Protein AF-A0A954F205-F1 (afdb_monomer)

Structure (mmCIF, N/CA/C/O backbone):
data_AF-A0A954F205-F1
#
_entry.id   AF-A0A954F205-F1
#
loop_
_atom_site.group_PDB
_atom_site.id
_atom_site.type_symbol
_atom_site.label_atom_id
_atom_site.label_alt_id
_atom_site.label_comp_id
_atom_site.label_asym_id
_atom_site.label_entity_id
_atom_site.label_seq_id
_atom_site.pdbx_PDB_ins_code
_atom_site.Cartn_x
_atom_site.Cartn_y
_atom_site.Cartn_z
_atom_site.occupancy
_atom_site.B_iso_or_equiv
_atom_site.auth_seq_id
_atom_site.auth_comp_id
_atom_site.auth_asym_id
_atom_site.auth_atom_id
_atom_site.pdbx_PDB_model_num
ATOM 1 N N . ARG A 1 1 ? 6.263 6.731 -23.473 1.00 90.75 1 ARG A N 1
ATOM 2 C CA . ARG A 1 1 ? 4.781 6.619 -23.380 1.00 90.75 1 ARG A CA 1
ATOM 3 C C . ARG A 1 1 ? 4.371 5.151 -23.437 1.00 90.75 1 ARG A C 1
ATOM 5 O O . ARG A 1 1 ? 5.089 4.382 -24.061 1.00 90.75 1 ARG A O 1
ATOM 12 N N . VAL A 1 2 ? 3.206 4.799 -22.894 1.00 94.50 2 VAL A N 1
ATOM 13 C CA . VAL A 1 2 ? 2.563 3.475 -23.001 1.00 94.50 2 VAL A CA 1
ATOM 14 C C . VAL A 1 2 ? 1.185 3.643 -23.647 1.00 94.50 2 VAL A C 1
ATOM 16 O O . VAL A 1 2 ? 0.539 4.675 -23.465 1.00 94.50 2 VAL A O 1
ATOM 19 N N . ILE A 1 3 ? 0.746 2.676 -24.453 1.00 95.12 3 ILE A N 1
ATOM 20 C CA . ILE A 1 3 ? -0.565 2.706 -25.116 1.00 95.12 3 ILE A CA 1
ATOM 21 C C . ILE A 1 3 ? -1.354 1.479 -24.670 1.00 95.12 3 ILE A C 1
ATOM 23 O O . ILE A 1 3 ? -0.913 0.351 -24.874 1.00 95.12 3 ILE A O 1
ATOM 27 N N . MET A 1 4 ? -2.524 1.717 -24.088 1.00 93.69 4 MET A N 1
ATOM 28 C CA . MET A 1 4 ? -3.456 0.683 -23.663 1.00 93.69 4 MET A CA 1
ATOM 29 C C . MET A 1 4 ? -4.417 0.360 -24.801 1.00 93.69 4 MET A C 1
ATOM 31 O O . MET A 1 4 ? -4.971 1.264 -25.432 1.00 93.69 4 MET A O 1
ATOM 35 N N . TYR A 1 5 ? -4.636 -0.930 -25.038 1.00 92.81 5 TYR A N 1
ATOM 36 C CA . TYR A 1 5 ? -5.632 -1.434 -25.976 1.00 92.81 5 TYR A CA 1
ATOM 37 C C . TYR A 1 5 ? -6.638 -2.313 -25.235 1.00 92.81 5 TYR A C 1
ATOM 39 O O . TYR A 1 5 ? -6.269 -3.088 -24.354 1.00 92.81 5 TYR A O 1
ATOM 47 N N . ARG A 1 6 ? -7.910 -2.210 -25.621 1.00 90.44 6 ARG A N 1
ATOM 48 C CA . ARG A 1 6 ? -9.012 -3.034 -25.124 1.00 90.44 6 ARG A CA 1
ATOM 49 C C . ARG A 1 6 ? -9.623 -3.806 -26.284 1.00 90.44 6 ARG A C 1
ATOM 51 O O . ARG A 1 6 ? -9.855 -3.243 -27.354 1.00 90.44 6 ARG A O 1
ATOM 58 N N . ARG A 1 7 ? -9.883 -5.096 -26.076 1.00 93.56 7 ARG A N 1
ATOM 59 C CA . ARG A 1 7 ? -10.529 -5.941 -27.080 1.00 93.56 7 ARG A CA 1
ATOM 60 C C . ARG A 1 7 ? -12.047 -5.763 -27.008 1.00 93.56 7 ARG A C 1
ATOM 62 O O . ARG A 1 7 ? -12.640 -6.035 -25.971 1.00 93.56 7 ARG A O 1
ATOM 69 N N . VAL A 1 8 ? -12.669 -5.320 -28.097 1.00 94.50 8 VAL A N 1
ATOM 70 C CA . VAL A 1 8 ? -14.118 -5.092 -28.213 1.00 94.50 8 VAL A CA 1
ATOM 71 C C . VAL A 1 8 ? -14.609 -5.724 -29.509 1.00 94.50 8 VAL A C 1
ATOM 73 O O . VAL A 1 8 ? -14.055 -5.452 -30.572 1.00 94.50 8 VAL A O 1
ATOM 76 N N . ALA A 1 9 ? -15.620 -6.596 -29.416 1.00 93.19 9 ALA A N 1
ATOM 77 C CA . ALA A 1 9 ? -16.185 -7.322 -30.561 1.00 93.19 9 ALA A CA 1
ATOM 78 C C . ALA A 1 9 ? -15.117 -7.999 -31.453 1.00 93.19 9 ALA A C 1
ATOM 80 O O . ALA A 1 9 ? -15.215 -8.009 -32.673 1.00 93.19 9 ALA A O 1
ATOM 81 N N . GLY A 1 10 ? -14.056 -8.531 -30.836 1.00 94.12 10 GLY A N 1
ATOM 82 C CA . GLY A 1 10 ? -12.947 -9.183 -31.538 1.00 94.12 10 GLY A CA 1
ATOM 83 C C . GLY A 1 10 ? -11.806 -8.259 -31.984 1.00 94.12 10 GLY A C 1
ATOM 84 O O . GLY A 1 10 ? -10.716 -8.773 -32.234 1.00 94.12 10 GLY A O 1
ATOM 85 N N . TYR A 1 11 ? -11.990 -6.935 -31.985 1.00 94.62 11 TYR A N 1
ATOM 86 C CA . TYR A 1 11 ? -10.997 -5.950 -32.432 1.00 94.62 11 TYR A CA 1
ATOM 87 C C . TYR A 1 11 ? -10.250 -5.296 -31.270 1.00 94.62 11 TYR A C 1
ATOM 89 O O . TYR A 1 11 ? -10.823 -5.038 -30.215 1.00 94.62 11 TYR A O 1
ATOM 97 N N . TRP A 1 12 ? -8.971 -4.975 -31.474 1.00 95.62 12 TRP A N 1
ATOM 98 C CA . TRP A 1 12 ? -8.195 -4.168 -30.532 1.00 95.62 12 TRP A CA 1
ATOM 99 C C . TRP A 1 12 ? -8.441 -2.685 -30.785 1.00 95.62 12 TRP A C 1
ATOM 101 O O . TRP A 1 12 ? -8.008 -2.136 -31.796 1.00 95.62 12 TRP A O 1
ATOM 111 N N . MET A 1 13 ? -9.112 -2.029 -29.846 1.00 94.56 13 MET A N 1
ATOM 112 C CA . MET A 1 13 ? -9.331 -0.588 -29.872 1.00 94.56 13 MET A CA 1
ATOM 113 C C . MET A 1 13 ? -8.403 0.095 -28.875 1.00 94.56 13 MET A C 1
ATOM 115 O O . MET A 1 13 ? -8.184 -0.411 -27.775 1.00 94.56 13 MET A O 1
ATOM 119 N N . ARG A 1 14 ? -7.841 1.248 -29.249 1.00 93.88 14 ARG A N 1
ATOM 120 C CA . ARG A 1 14 ? -7.017 2.049 -28.336 1.00 93.88 14 ARG A CA 1
ATOM 121 C C . ARG A 1 14 ? -7.895 2.576 -27.199 1.00 93.88 14 ARG A C 1
ATOM 123 O O . ARG A 1 14 ? -8.847 3.301 -27.462 1.00 93.88 14 ARG A O 1
ATOM 130 N N . ASP A 1 15 ? -7.537 2.225 -25.972 1.00 90.50 15 ASP A N 1
ATOM 131 C CA . ASP A 1 15 ? -8.255 2.574 -24.742 1.00 90.50 15 ASP A CA 1
ATOM 132 C C . ASP A 1 15 ? -7.710 3.892 -24.167 1.00 90.50 15 ASP A C 1
ATOM 134 O O . ASP A 1 15 ? -8.425 4.882 -24.068 1.00 90.50 15 ASP A O 1
ATOM 138 N N . GLN A 1 16 ? -6.401 3.951 -23.892 1.00 93.44 16 GLN A N 1
ATOM 139 C CA . GLN A 1 16 ? -5.744 5.113 -23.279 1.00 93.44 16 GLN A CA 1
ATOM 140 C C . GLN A 1 16 ? -4.295 5.256 -23.763 1.00 93.44 16 GLN A C 1
ATOM 142 O O . GLN A 1 16 ? -3.643 4.279 -24.128 1.00 93.44 16 GLN A O 1
ATOM 147 N N . ILE A 1 17 ? -3.765 6.482 -23.755 1.00 95.00 17 ILE A N 1
ATOM 148 C CA . ILE A 1 17 ? -2.326 6.745 -23.895 1.00 95.00 17 ILE A CA 1
ATOM 149 C C . ILE A 1 17 ? -1.819 7.272 -22.556 1.00 95.00 17 ILE A C 1
ATOM 151 O O . ILE A 1 17 ? -2.220 8.354 -22.134 1.00 95.00 17 ILE A O 1
ATOM 155 N N . ILE A 1 18 ? -0.904 6.537 -21.934 1.00 94.94 18 ILE A N 1
ATOM 156 C CA . ILE A 1 18 ? -0.241 6.920 -20.688 1.00 94.94 18 ILE A CA 1
ATOM 157 C C . ILE A 1 18 ? 1.081 7.607 -21.046 1.00 94.94 18 ILE A C 1
ATOM 159 O O . ILE A 1 18 ? 1.947 7.047 -21.734 1.00 94.94 18 ILE A O 1
ATOM 163 N N . ARG A 1 19 ? 1.222 8.865 -20.631 1.00 93.75 19 ARG A N 1
ATOM 164 C CA . ARG A 1 19 ? 2.440 9.669 -20.816 1.00 93.75 19 ARG A CA 1
ATOM 165 C C . ARG A 1 19 ? 3.253 9.681 -19.526 1.00 93.75 19 ARG A C 1
ATOM 167 O O . ARG A 1 19 ? 2.707 9.346 -18.486 1.00 93.75 19 ARG A O 1
ATOM 174 N N . ASN A 1 20 ? 4.535 10.039 -19.628 1.00 92.00 20 ASN A N 1
ATOM 175 C CA . ASN A 1 20 ? 5.361 10.222 -18.441 1.00 92.00 20 ASN A CA 1
ATOM 176 C C . ASN A 1 20 ? 4.730 11.325 -17.568 1.00 92.00 20 ASN A C 1
ATOM 178 O O . ASN A 1 20 ? 4.574 12.434 -18.087 1.00 92.00 20 ASN A O 1
ATOM 182 N N . PRO A 1 21 ? 4.355 11.035 -16.310 1.00 90.38 21 PRO A N 1
ATOM 183 C CA . PRO A 1 21 ? 3.822 12.035 -15.385 1.00 90.38 21 PRO A CA 1
ATOM 184 C C . PRO A 1 21 ? 4.852 13.101 -14.982 1.00 90.38 21 PRO A C 1
ATOM 186 O O . PRO A 1 21 ? 4.473 14.225 -14.672 1.00 90.38 21 PRO A O 1
ATOM 189 N N . ASP A 1 22 ? 6.148 12.777 -15.051 1.00 86.81 22 ASP A N 1
ATOM 190 C CA . ASP A 1 22 ? 7.265 13.668 -14.710 1.00 86.81 22 ASP A CA 1
ATOM 191 C C . ASP A 1 22 ? 8.302 13.715 -15.853 1.00 86.81 22 ASP A C 1
ATOM 193 O O . ASP A 1 22 ? 9.347 13.050 -15.795 1.00 86.81 22 ASP A O 1
ATOM 197 N N . PRO A 1 23 ? 7.998 14.419 -16.960 1.00 83.25 23 PRO A N 1
ATOM 198 C CA . PRO A 1 23 ? 8.899 14.522 -18.100 1.00 83.25 23 PRO A CA 1
ATOM 199 C C . PRO A 1 23 ? 10.098 15.417 -17.764 1.00 83.25 23 PRO A C 1
ATOM 201 O O . PRO A 1 23 ? 9.950 16.615 -17.535 1.00 83.25 23 PRO A O 1
ATOM 204 N N . ASN A 1 24 ? 11.306 14.850 -17.790 1.00 74.19 24 ASN A N 1
ATOM 205 C CA . ASN A 1 24 ? 12.543 15.563 -17.435 1.00 74.19 24 ASN A CA 1
ATOM 206 C C . ASN A 1 24 ? 13.470 15.845 -18.636 1.00 74.19 24 ASN A C 1
ATOM 208 O O . ASN A 1 24 ? 14.440 16.589 -18.516 1.00 74.19 24 ASN A O 1
ATOM 212 N N . SER A 1 25 ? 13.195 15.235 -19.795 1.00 68.75 25 SER A N 1
ATOM 213 C CA . SER A 1 25 ? 13.902 15.428 -21.065 1.00 68.75 25 SER A CA 1
ATOM 214 C C . SER A 1 25 ? 13.129 14.752 -22.204 1.00 68.75 25 SER A C 1
ATOM 216 O O . SER A 1 25 ? 12.227 13.951 -21.969 1.00 68.75 25 SER A O 1
ATOM 218 N N . SER A 1 26 ? 13.503 15.010 -23.458 1.00 65.88 26 SER A N 1
ATOM 219 C CA . SER A 1 26 ? 12.928 14.317 -24.622 1.00 65.88 26 SER A CA 1
ATOM 220 C C . SER A 1 26 ? 13.293 12.822 -24.716 1.00 65.88 26 SER A C 1
ATOM 222 O O . SER A 1 26 ? 12.817 12.145 -25.628 1.00 65.88 26 SER A O 1
ATOM 224 N N . SER A 1 27 ? 14.119 12.295 -23.800 1.00 70.88 27 SER A N 1
ATOM 225 C CA . SER A 1 27 ? 14.679 10.937 -23.838 1.00 70.88 27 SER A CA 1
ATOM 226 C C . SER A 1 27 ? 14.597 10.180 -22.505 1.00 70.88 27 SER A C 1
ATOM 228 O O . SER A 1 27 ? 15.421 9.310 -22.247 1.00 70.88 27 SER A O 1
ATOM 230 N N . ASP 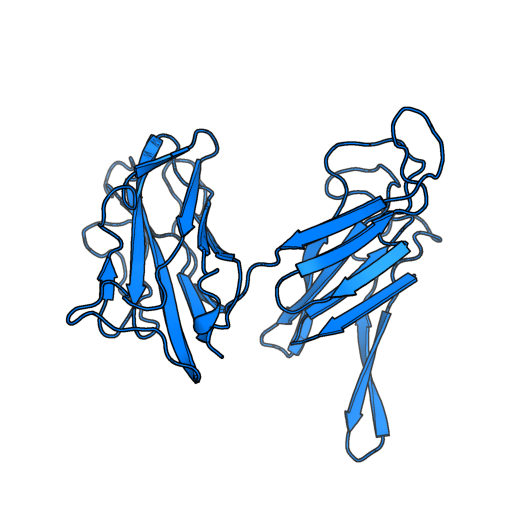A 1 28 ? 13.611 10.472 -21.653 1.00 73.81 28 ASP A N 1
ATOM 231 C CA . ASP A 1 28 ? 13.425 9.779 -20.363 1.00 73.81 28 ASP A CA 1
ATOM 232 C C . ASP A 1 28 ? 13.127 8.263 -20.488 1.00 73.81 28 ASP A C 1
ATOM 234 O O . ASP A 1 28 ? 13.324 7.500 -19.548 1.00 73.81 28 ASP A O 1
ATOM 238 N N . HIS A 1 29 ? 12.766 7.783 -21.683 1.00 91.56 29 HIS A N 1
ATOM 239 C CA . HIS A 1 29 ? 12.450 6.377 -21.970 1.00 91.56 29 HIS A CA 1
ATOM 240 C C . HIS A 1 29 ? 11.314 5.810 -21.103 1.00 91.56 29 HIS A C 1
ATOM 242 O O . HIS A 1 29 ? 11.222 4.595 -20.912 1.00 91.56 29 HIS A O 1
ATOM 248 N N . PHE A 1 30 ? 10.382 6.653 -20.648 1.00 94.56 30 PHE A N 1
ATOM 249 C CA . PHE A 1 30 ? 9.165 6.179 -19.993 1.00 94.56 30 PHE A CA 1
ATOM 250 C C . PHE A 1 30 ? 8.435 5.152 -20.874 1.00 94.56 30 PHE A C 1
ATOM 252 O O . PHE A 1 30 ? 8.140 5.420 -22.047 1.00 94.56 30 PHE A O 1
ATOM 259 N N . GLY A 1 31 ? 8.085 3.995 -20.314 1.00 95.88 31 GLY A N 1
ATOM 260 C CA . GLY A 1 31 ? 7.519 2.877 -21.075 1.00 95.88 31 GLY A CA 1
ATOM 261 C C . GLY A 1 31 ? 8.558 1.886 -21.590 1.00 95.88 31 GLY A C 1
ATOM 262 O O . GLY A 1 31 ? 8.221 1.053 -22.428 1.00 95.88 31 GLY A O 1
ATOM 263 N N . LYS A 1 32 ? 9.810 1.963 -21.117 1.00 96.25 32 LYS A N 1
ATOM 264 C CA . LYS A 1 32 ? 10.876 1.026 -21.499 1.00 96.25 32 LYS A CA 1
ATOM 265 C C . LYS A 1 32 ? 10.550 -0.417 -21.118 1.00 96.25 32 LYS A C 1
ATOM 267 O O . LYS A 1 32 ? 10.904 -1.335 -21.854 1.00 96.25 32 LYS A O 1
ATOM 272 N N . SER A 1 33 ? 9.901 -0.600 -19.976 1.00 97.88 33 SER A N 1
ATOM 273 C CA . SER A 1 33 ? 9.416 -1.882 -19.481 1.00 97.88 33 SER A CA 1
ATOM 274 C C . SER A 1 33 ? 8.001 -1.700 -18.929 1.00 97.88 33 SER A C 1
ATOM 276 O O . SER A 1 33 ? 7.654 -0.618 -18.450 1.00 97.88 33 SER A O 1
ATOM 278 N N . VAL A 1 34 ? 7.164 -2.729 -19.059 1.00 97.62 34 VAL A N 1
ATOM 279 C CA . VAL A 1 34 ? 5.774 -2.717 -18.588 1.00 97.62 34 VAL A CA 1
ATOM 280 C C . VAL A 1 34 ? 5.420 -4.067 -17.972 1.00 97.62 34 VAL A C 1
ATOM 282 O O . VAL A 1 34 ? 5.802 -5.105 -18.509 1.00 97.62 34 VAL A O 1
ATOM 285 N N . ALA A 1 35 ? 4.669 -4.055 -16.874 1.00 97.06 35 ALA A N 1
ATOM 286 C CA . ALA A 1 35 ? 4.060 -5.242 -16.279 1.00 97.06 35 ALA A CA 1
ATOM 287 C C . ALA A 1 35 ? 2.620 -4.916 -15.874 1.00 97.06 35 ALA A C 1
ATOM 289 O O . ALA A 1 35 ? 2.374 -3.868 -15.289 1.00 97.06 35 ALA A O 1
ATOM 290 N N . LEU A 1 36 ? 1.673 -5.795 -16.203 1.00 93.94 36 LEU A N 1
ATOM 291 C CA . LEU A 1 36 ? 0.247 -5.606 -15.939 1.00 93.94 36 LEU A CA 1
ATOM 292 C C . LEU A 1 36 ? -0.319 -6.876 -15.305 1.00 93.94 36 LEU A C 1
ATOM 294 O O . LEU A 1 36 ? -0.231 -7.947 -15.905 1.00 93.94 36 LEU A O 1
ATOM 298 N N . ARG A 1 37 ? -0.915 -6.752 -14.119 1.00 90.00 37 ARG A N 1
ATOM 299 C CA . ARG A 1 37 ? -1.580 -7.850 -13.406 1.00 90.00 37 ARG A CA 1
ATOM 300 C C . ARG A 1 37 ? -2.633 -7.282 -12.461 1.00 90.00 37 ARG A C 1
ATOM 302 O O . ARG A 1 37 ? -2.389 -6.250 -11.853 1.00 90.00 37 ARG A O 1
ATOM 309 N N . ASN A 1 38 ? -3.786 -7.946 -12.353 1.00 81.81 38 ASN A N 1
ATOM 310 C CA . ASN A 1 38 ? -4.838 -7.649 -11.367 1.00 81.81 38 ASN A CA 1
ATOM 311 C C . ASN A 1 38 ? -5.166 -6.147 -11.228 1.00 81.81 38 ASN A C 1
ATOM 313 O O . ASN A 1 38 ? -5.173 -5.606 -10.133 1.00 81.81 38 ASN A O 1
ATOM 317 N N . GLY A 1 39 ? -5.372 -5.446 -12.348 1.00 84.75 39 GLY A N 1
ATOM 318 C CA . GLY A 1 39 ? -5.734 -4.021 -12.320 1.00 84.75 39 GLY A CA 1
ATOM 319 C C . GLY A 1 39 ? -4.587 -3.044 -12.026 1.00 84.75 39 GLY A C 1
ATOM 320 O O . GLY A 1 39 ? -4.821 -1.841 -12.066 1.00 84.75 39 GLY A O 1
ATOM 321 N N . ARG A 1 40 ? -3.354 -3.531 -11.833 1.00 90.69 40 ARG A N 1
ATOM 322 C CA . ARG A 1 40 ? -2.138 -2.727 -11.647 1.00 90.69 40 ARG A CA 1
ATOM 323 C C . ARG A 1 40 ? -1.221 -2.781 -12.848 1.00 90.69 40 ARG A C 1
ATOM 325 O O . ARG A 1 40 ? -0.898 -3.858 -13.351 1.00 90.69 40 ARG A O 1
ATOM 332 N N . LEU A 1 41 ? -0.751 -1.615 -13.267 1.00 95.12 41 LEU A N 1
ATOM 333 C CA . LEU A 1 41 ? 0.233 -1.439 -14.323 1.00 95.12 41 LEU A CA 1
ATOM 334 C C . LEU A 1 41 ? 1.487 -0.799 -13.729 1.00 95.12 41 LEU A C 1
ATOM 336 O O . LEU A 1 41 ? 1.432 0.305 -13.206 1.00 95.12 41 LEU A O 1
ATOM 340 N N . VAL A 1 42 ? 2.635 -1.449 -13.882 1.00 97.00 42 VAL A N 1
ATOM 341 C CA . VAL A 1 42 ? 3.940 -0.872 -13.553 1.00 97.00 42 VAL A CA 1
ATOM 342 C C . VAL A 1 42 ? 4.652 -0.503 -14.844 1.00 97.00 42 VAL A C 1
ATOM 344 O O . VAL A 1 42 ? 4.764 -1.328 -15.753 1.00 97.00 42 VAL A O 1
ATOM 347 N N . VAL A 1 43 ? 5.148 0.730 -14.928 1.00 97.81 43 VAL A N 1
ATOM 348 C CA . VAL A 1 43 ? 5.854 1.270 -16.091 1.00 97.81 43 VAL A CA 1
ATOM 349 C C . VAL A 1 43 ? 7.246 1.744 -15.692 1.00 97.81 43 VAL A C 1
ATOM 351 O O . VAL A 1 43 ? 7.397 2.672 -14.902 1.00 97.81 43 VAL A O 1
ATOM 354 N N . GLY A 1 44 ? 8.274 1.139 -16.279 1.00 96.69 44 GLY A N 1
ATOM 355 C CA . GLY A 1 44 ? 9.660 1.545 -16.083 1.00 96.69 44 GLY A CA 1
ATOM 356 C C . GLY A 1 44 ? 10.033 2.817 -16.849 1.00 96.69 44 GLY A C 1
ATOM 357 O O . GLY A 1 44 ? 9.632 3.014 -18.004 1.00 96.69 44 GLY A O 1
ATOM 358 N N . ASN A 1 45 ? 10.835 3.659 -16.203 1.00 94.69 45 ASN A N 1
ATOM 359 C CA . ASN A 1 45 ? 11.336 4.940 -16.692 1.00 94.69 45 ASN A CA 1
ATOM 360 C C . ASN A 1 45 ? 12.826 5.098 -16.314 1.00 94.69 45 ASN A C 1
ATOM 362 O O . ASN A 1 45 ? 13.155 5.877 -15.419 1.00 94.69 45 ASN A O 1
ATOM 366 N N . PRO A 1 46 ? 13.738 4.316 -16.927 1.00 93.00 46 PRO A N 1
ATOM 367 C CA . PRO A 1 46 ? 15.118 4.177 -16.455 1.00 93.00 46 PRO A CA 1
ATOM 368 C C . PRO A 1 46 ? 15.992 5.425 -16.562 1.00 93.00 46 PRO A C 1
ATOM 370 O O . PRO A 1 46 ? 17.006 5.476 -15.875 1.00 93.00 46 PRO A O 1
ATOM 373 N N . ASP A 1 47 ? 15.620 6.414 -17.378 1.00 90.25 47 ASP A N 1
ATOM 374 C CA . ASP A 1 47 ? 16.328 7.700 -17.468 1.00 90.25 47 ASP A CA 1
ATOM 375 C C . ASP A 1 47 ? 15.509 8.861 -16.860 1.00 90.25 47 ASP A C 1
ATOM 377 O O . ASP A 1 47 ? 15.873 10.040 -16.995 1.00 90.25 47 ASP A O 1
ATOM 381 N N . GLY A 1 48 ? 14.407 8.510 -16.185 1.00 89.31 48 GLY A N 1
ATOM 382 C CA . GLY A 1 48 ? 13.547 9.388 -15.401 1.00 89.31 48 GLY A CA 1
ATOM 383 C C . GLY A 1 48 ? 14.192 9.844 -14.091 1.00 89.31 48 GLY A C 1
ATOM 384 O O . GLY A 1 48 ? 15.236 9.339 -13.671 1.00 89.31 48 GLY A O 1
ATOM 385 N N . ASN A 1 49 ? 13.569 10.823 -13.436 1.00 87.50 49 ASN A N 1
ATOM 386 C CA . ASN A 1 49 ? 14.026 11.270 -12.123 1.00 87.50 49 ASN A CA 1
ATOM 387 C C . ASN A 1 49 ? 13.709 10.211 -11.060 1.00 87.50 49 ASN A C 1
ATOM 389 O O . ASN A 1 49 ? 12.677 9.544 -11.142 1.00 87.50 49 ASN A O 1
ATOM 393 N N . ALA A 1 50 ? 14.538 10.096 -10.027 1.00 86.69 50 ALA A N 1
ATOM 394 C CA . ALA A 1 50 ? 14.113 9.407 -8.815 1.00 86.69 50 ALA A CA 1
ATOM 395 C C . ALA A 1 50 ? 12.988 10.214 -8.121 1.00 86.69 50 ALA A C 1
ATOM 397 O O . ALA A 1 50 ? 12.994 11.449 -8.209 1.00 86.69 50 ALA A O 1
ATOM 398 N N . PRO A 1 51 ? 12.030 9.555 -7.436 1.00 87.06 51 PRO A N 1
ATOM 399 C CA . PRO A 1 51 ? 10.915 10.219 -6.760 1.00 87.06 51 PRO A CA 1
ATOM 400 C C . PRO A 1 51 ? 11.381 11.361 -5.848 1.00 87.06 51 PRO A C 1
ATOM 402 O O . PRO A 1 51 ? 12.293 11.179 -5.048 1.00 87.06 51 PRO A O 1
ATOM 405 N N . GLY A 1 52 ? 10.767 12.539 -5.980 1.00 84.06 52 GLY A N 1
ATOM 406 C CA . GLY A 1 52 ? 11.087 13.710 -5.153 1.00 84.06 52 GLY A CA 1
ATOM 407 C C . GLY A 1 52 ? 12.438 14.378 -5.447 1.00 84.06 52 GLY A C 1
ATOM 408 O O . GLY A 1 52 ? 12.856 15.250 -4.692 1.00 84.06 52 GLY A O 1
ATOM 409 N N . THR A 1 53 ? 13.128 14.000 -6.527 1.00 83.00 53 THR A N 1
ATOM 410 C CA . THR A 1 53 ? 14.446 14.551 -6.888 1.00 83.00 53 THR A CA 1
ATOM 411 C C . THR A 1 53 ? 14.493 14.996 -8.351 1.00 83.00 53 THR A C 1
ATOM 413 O O . THR A 1 53 ? 13.587 14.720 -9.132 1.00 83.00 53 THR A O 1
ATOM 416 N N . THR A 1 54 ? 15.593 15.635 -8.751 1.00 83.56 54 THR A N 1
ATOM 417 C CA . THR A 1 54 ? 15.946 15.892 -10.161 1.00 83.56 54 THR A CA 1
ATOM 418 C C . THR A 1 54 ? 17.036 14.941 -10.678 1.00 83.56 54 THR A C 1
ATOM 420 O O . THR A 1 54 ? 17.559 15.113 -11.780 1.00 83.56 54 THR A O 1
ATOM 423 N N . SER A 1 55 ? 17.409 13.931 -9.886 1.00 83.38 55 SER A N 1
ATOM 424 C CA . SER A 1 55 ? 18.475 12.986 -10.213 1.00 83.38 55 SER A CA 1
ATOM 425 C C . SER A 1 55 ? 17.971 11.921 -11.181 1.00 83.38 55 SER A C 1
ATOM 427 O O . SER A 1 55 ? 17.044 11.181 -10.861 1.00 83.38 55 SER A O 1
ATOM 429 N N . ARG A 1 56 ? 18.628 11.776 -12.338 1.00 85.25 56 ARG A N 1
ATOM 430 C CA . ARG A 1 56 ? 18.281 10.802 -13.393 1.00 85.25 56 ARG A CA 1
ATOM 431 C C . ARG A 1 56 ? 18.727 9.373 -13.063 1.00 85.25 56 ARG A C 1
ATOM 433 O O . ARG A 1 56 ? 19.505 8.770 -13.793 1.00 85.25 56 ARG A O 1
ATOM 440 N N . CYS A 1 57 ? 18.276 8.856 -11.927 1.00 86.12 57 CYS A N 1
ATOM 441 C CA . CYS A 1 57 ? 18.579 7.493 -11.483 1.00 86.12 57 CYS A CA 1
ATOM 442 C C . CYS A 1 57 ? 17.544 6.467 -11.975 1.00 86.12 57 CYS A C 1
ATOM 444 O O . CYS A 1 57 ? 17.707 5.269 -11.759 1.00 86.12 57 CYS A O 1
ATOM 446 N N . GLY A 1 58 ? 16.500 6.932 -12.660 1.00 90.69 58 GLY A N 1
ATOM 447 C CA . GLY A 1 58 ? 15.381 6.122 -13.100 1.00 90.69 58 GLY A CA 1
ATOM 448 C C . GLY A 1 58 ? 14.285 5.991 -12.043 1.00 90.69 58 GLY A C 1
ATOM 449 O O . GLY A 1 58 ? 14.493 6.207 -10.847 1.00 90.69 58 GLY A O 1
ATOM 450 N N . SER A 1 59 ? 13.091 5.635 -12.506 1.00 92.88 59 SER A N 1
ATOM 451 C CA . SER A 1 59 ? 11.918 5.356 -11.677 1.00 92.88 59 SER A CA 1
ATOM 452 C C . SER A 1 59 ? 11.073 4.228 -12.267 1.00 92.88 59 SER A C 1
ATOM 454 O O . SER A 1 59 ? 11.189 3.875 -13.442 1.00 92.88 59 SER A O 1
ATOM 456 N N . ALA A 1 60 ? 10.181 3.671 -11.454 1.00 95.62 60 ALA A N 1
ATOM 457 C CA . ALA A 1 60 ? 9.071 2.851 -11.925 1.00 95.62 60 ALA A CA 1
ATOM 458 C C . ALA A 1 60 ? 7.759 3.458 -11.423 1.00 95.62 60 ALA A C 1
ATOM 460 O O . ALA A 1 60 ? 7.632 3.785 -10.250 1.00 95.62 60 ALA A O 1
ATOM 461 N N . HIS A 1 61 ? 6.800 3.637 -12.317 1.00 95.19 61 HIS A N 1
ATOM 462 C CA . HIS A 1 61 ? 5.521 4.279 -12.036 1.00 95.19 61 HIS A CA 1
ATOM 463 C C . HIS A 1 61 ? 4.447 3.203 -11.906 1.00 95.19 61 HIS A C 1
ATOM 465 O O . HIS A 1 61 ? 4.351 2.335 -12.777 1.00 95.19 61 HIS A O 1
ATOM 471 N N . VAL A 1 62 ? 3.663 3.246 -10.835 1.00 94.88 62 VAL A N 1
ATOM 472 C CA . VAL A 1 62 ? 2.574 2.309 -10.555 1.00 94.88 62 VAL A CA 1
ATOM 473 C C . VAL A 1 62 ? 1.260 3.016 -10.847 1.00 94.88 62 VAL A C 1
ATOM 475 O O . VAL A 1 62 ? 0.994 4.091 -10.313 1.00 94.88 62 VAL A O 1
ATOM 478 N N . PHE A 1 63 ? 0.453 2.405 -11.704 1.00 94.75 63 PHE A N 1
ATOM 479 C CA . PHE A 1 63 ? -0.854 2.893 -12.099 1.00 94.75 63 PHE A CA 1
ATOM 480 C C . PHE A 1 63 ? -1.939 1.893 -11.719 1.00 94.75 63 PHE A C 1
ATOM 482 O O . PHE A 1 63 ? -1.754 0.683 -11.874 1.00 94.75 63 PHE A O 1
ATOM 489 N N . GLU A 1 64 ? -3.095 2.416 -11.336 1.00 91.69 64 GLU A N 1
ATOM 490 C CA . GLU A 1 64 ? -4.327 1.662 -11.106 1.00 91.69 64 GLU A CA 1
ATOM 491 C C . GLU A 1 64 ? -5.471 2.277 -11.912 1.00 91.69 64 GLU A C 1
ATOM 493 O O . GLU A 1 64 ? -5.392 3.426 -12.353 1.00 91.69 64 GLU A O 1
ATOM 498 N N . ARG A 1 65 ? -6.521 1.492 -12.177 1.00 88.94 65 ARG A N 1
ATOM 499 C CA . ARG A 1 65 ? -7.739 2.027 -12.793 1.00 88.94 65 ARG A CA 1
ATOM 500 C C . ARG A 1 65 ? -8.603 2.672 -11.718 1.00 88.94 65 ARG A C 1
ATOM 502 O O . ARG A 1 65 ? -9.037 1.987 -10.803 1.00 88.94 65 ARG A O 1
ATOM 509 N N . ASN A 1 66 ? -8.925 3.946 -11.890 1.00 85.94 66 ASN A N 1
ATOM 510 C CA . ASN A 1 66 ? -9.888 4.623 -11.032 1.00 85.94 66 ASN A CA 1
ATOM 511 C C . ASN A 1 66 ? -11.331 4.184 -11.308 1.00 85.94 66 ASN A C 1
ATOM 513 O O . ASN A 1 66 ? -11.610 3.450 -12.259 1.00 85.94 66 ASN A O 1
ATOM 517 N N . ALA A 1 67 ? -12.275 4.697 -10.514 1.00 82.06 67 ALA A N 1
ATOM 518 C CA . ALA A 1 67 ? -13.703 4.388 -10.635 1.00 82.06 67 ALA A CA 1
ATOM 519 C C . ALA A 1 67 ? -14.305 4.725 -12.016 1.00 82.06 67 ALA A C 1
ATOM 521 O O . ALA A 1 67 ? -15.290 4.123 -12.434 1.00 82.06 67 ALA A O 1
ATOM 522 N N . SER A 1 68 ? -13.704 5.665 -12.754 1.00 86.75 68 SER A N 1
ATOM 523 C CA . SER A 1 68 ? -14.102 6.004 -14.130 1.00 86.75 68 SER A CA 1
ATOM 524 C C . SER A 1 68 ? -13.440 5.106 -15.188 1.00 86.75 68 SER A C 1
ATOM 526 O O . SER A 1 68 ? -13.639 5.299 -16.388 1.00 86.75 68 SER A O 1
ATOM 528 N N . GLY A 1 69 ? -12.647 4.121 -14.761 1.00 85.56 69 GLY A N 1
ATOM 529 C CA . GLY A 1 69 ? -11.955 3.157 -15.606 1.00 85.56 69 GLY A CA 1
ATOM 530 C C . GLY A 1 69 ? -10.654 3.667 -16.228 1.00 85.56 69 GLY A C 1
ATOM 531 O O . GLY A 1 69 ? -10.078 2.949 -17.051 1.00 85.56 69 GLY A O 1
ATOM 532 N N . PHE A 1 70 ? -10.177 4.862 -15.865 1.00 89.81 70 PHE A N 1
ATOM 533 C CA . PHE A 1 70 ? -8.930 5.430 -16.383 1.00 89.81 70 PHE A CA 1
ATOM 534 C C . PHE A 1 70 ? -7.735 5.023 -15.528 1.00 89.81 70 PHE A C 1
ATOM 536 O O . PHE A 1 70 ? -7.833 4.976 -14.309 1.00 89.81 70 PHE A O 1
ATOM 543 N N . TRP A 1 71 ? -6.597 4.773 -16.173 1.00 93.12 71 TRP A N 1
ATOM 544 C CA . TRP A 1 71 ? -5.328 4.552 -15.484 1.00 93.12 71 TRP A CA 1
ATOM 545 C C . TRP A 1 71 ? -4.797 5.865 -14.911 1.00 93.12 71 TRP A C 1
ATOM 547 O O . TRP A 1 71 ? -4.551 6.802 -15.680 1.00 93.12 71 TRP A O 1
ATOM 557 N N . GLU A 1 72 ? -4.579 5.898 -13.602 1.00 93.19 72 GLU A N 1
ATOM 558 C CA . GLU A 1 72 ? -3.975 7.006 -12.858 1.00 93.19 72 GLU A CA 1
ATOM 559 C C . GLU A 1 72 ? -2.750 6.530 -12.078 1.00 93.19 72 GLU A C 1
ATOM 561 O O . GLU A 1 72 ? -2.673 5.363 -11.701 1.00 93.19 72 GLU A O 1
ATOM 566 N N . GLU A 1 73 ? -1.750 7.400 -11.918 1.00 94.06 73 GLU A N 1
ATOM 567 C CA . GLU A 1 73 ? -0.547 7.068 -11.151 1.00 94.06 73 GLU A CA 1
ATOM 568 C C . GLU A 1 73 ? -0.882 7.115 -9.660 1.00 94.06 73 GLU A C 1
ATOM 570 O O . GLU A 1 73 ? -1.297 8.157 -9.158 1.00 94.06 73 GLU A O 1
ATOM 575 N N . VAL A 1 74 ? -0.679 5.997 -8.964 1.00 91.19 74 VAL A N 1
ATOM 576 C CA . VAL A 1 74 ? -0.924 5.870 -7.517 1.00 91.19 74 VAL A CA 1
ATOM 577 C C . VAL A 1 74 ? 0.371 5.831 -6.712 1.00 91.19 74 VAL A C 1
ATOM 579 O O . VAL A 1 74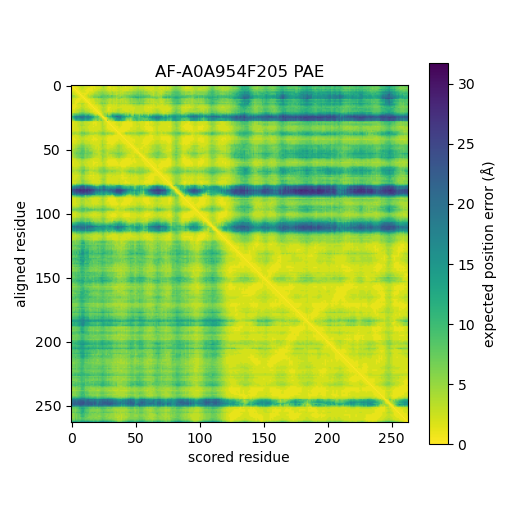 ? 0.372 6.101 -5.517 1.00 91.19 74 VAL A O 1
ATOM 582 N N . SER A 1 75 ? 1.497 5.499 -7.350 1.00 91.31 75 SER A N 1
ATOM 583 C CA . SER A 1 75 ? 2.800 5.484 -6.689 1.00 91.31 75 SER A CA 1
ATOM 584 C C . SER A 1 75 ? 3.947 5.594 -7.687 1.00 91.31 75 SER A C 1
ATOM 586 O O . SER A 1 75 ? 3.830 5.209 -8.853 1.00 91.31 75 SER A O 1
ATOM 588 N N . ARG A 1 76 ? 5.096 6.066 -7.204 1.00 92.19 76 ARG A N 1
ATOM 589 C CA . ARG A 1 76 ? 6.348 6.115 -7.955 1.00 92.19 76 ARG A CA 1
ATOM 590 C C . ARG A 1 76 ? 7.466 5.515 -7.118 1.00 92.19 76 ARG A C 1
ATOM 592 O O . ARG A 1 76 ? 7.852 6.050 -6.083 1.00 92.19 76 ARG A O 1
ATOM 599 N N . LEU A 1 77 ? 8.017 4.415 -7.608 1.00 92.56 77 LEU A N 1
ATOM 600 C CA . LEU A 1 77 ? 9.118 3.693 -6.993 1.00 92.56 77 LEU A CA 1
ATOM 601 C C . LEU A 1 77 ? 10.452 4.242 -7.498 1.00 92.56 77 LEU A C 1
ATOM 603 O O . LEU A 1 77 ? 10.620 4.556 -8.683 1.00 92.56 77 LEU A O 1
ATOM 607 N N . GLY A 1 78 ? 11.420 4.302 -6.596 1.00 87.94 78 GLY A N 1
ATOM 608 C CA . GLY A 1 78 ? 12.796 4.651 -6.901 1.00 87.94 78 GLY A CA 1
ATOM 609 C C . GLY A 1 78 ? 13.722 4.266 -5.762 1.00 87.94 78 GLY A C 1
ATOM 610 O O . GLY A 1 78 ? 13.304 3.718 -4.738 1.00 87.94 78 GLY A O 1
ATOM 611 N N . LYS A 1 79 ? 15.003 4.550 -5.957 1.00 76.50 79 LYS A N 1
ATOM 612 C CA . LYS A 1 79 ? 16.029 4.307 -4.951 1.00 76.50 79 LYS A CA 1
ATOM 613 C C . LYS A 1 79 ? 16.062 5.474 -3.967 1.00 76.50 79 LYS A C 1
ATOM 615 O O . LYS A 1 79 ? 16.202 6.617 -4.387 1.00 76.50 79 LYS A O 1
ATOM 620 N N . SER A 1 80 ? 15.939 5.188 -2.673 1.00 58.91 80 SER A N 1
ATOM 621 C CA . SER A 1 80 ? 15.932 6.213 -1.622 1.00 58.91 80 SER A CA 1
ATOM 622 C C . SER A 1 80 ? 17.326 6.728 -1.246 1.00 58.91 80 SER A C 1
ATOM 624 O O . SER A 1 80 ? 17.417 7.790 -0.639 1.00 58.91 80 SER A O 1
ATOM 626 N N . SER A 1 81 ? 18.405 6.002 -1.579 1.00 56.00 81 SER A N 1
ATOM 627 C CA . SER A 1 81 ? 19.712 6.221 -0.936 1.00 56.00 81 SER A CA 1
ATOM 628 C C . SER A 1 81 ? 20.948 6.335 -1.837 1.00 56.00 81 SER A C 1
ATOM 630 O O . SER A 1 81 ? 21.965 6.780 -1.323 1.00 56.00 81 SER A O 1
ATOM 632 N N . ASP A 1 82 ? 20.904 5.998 -3.136 1.00 55.81 82 ASP A N 1
ATOM 633 C CA . ASP A 1 82 ? 22.012 6.361 -4.045 1.00 55.81 82 ASP A CA 1
ATOM 634 C C . ASP A 1 82 ? 21.509 7.297 -5.132 1.00 55.81 82 ASP A C 1
ATOM 636 O O . ASP A 1 82 ? 20.741 6.909 -6.015 1.00 55.81 82 ASP A O 1
ATOM 640 N N . THR A 1 83 ? 22.020 8.519 -5.074 1.00 55.66 83 THR A N 1
ATOM 641 C CA . THR A 1 83 ? 21.912 9.550 -6.107 1.00 55.66 83 THR A CA 1
ATOM 642 C C . THR A 1 83 ? 23.077 9.494 -7.091 1.00 55.66 83 THR A C 1
ATOM 644 O O . THR A 1 83 ? 23.291 10.444 -7.848 1.00 55.66 83 THR A O 1
ATOM 647 N N . ASP A 1 84 ? 23.825 8.387 -7.114 1.00 59.53 84 ASP A N 1
ATOM 648 C CA . ASP A 1 84 ? 24.812 8.107 -8.145 1.00 59.53 84 ASP A CA 1
ATOM 649 C C . ASP A 1 84 ? 24.084 8.144 -9.490 1.00 59.53 84 ASP A C 1
ATOM 651 O O . ASP A 1 84 ? 23.423 7.177 -9.867 1.00 59.53 84 ASP A O 1
ATOM 655 N N . GLY A 1 85 ? 24.191 9.261 -10.219 1.00 61.38 85 GLY A N 1
ATOM 656 C CA . GLY A 1 85 ? 23.489 9.554 -11.482 1.00 61.38 85 GLY A CA 1
ATOM 657 C C . GLY A 1 85 ? 23.779 8.591 -12.646 1.00 61.38 85 GLY A C 1
ATOM 658 O O . GLY A 1 85 ? 23.521 8.912 -13.800 1.00 61.38 85 GLY A O 1
ATOM 659 N N . ASN A 1 86 ? 24.329 7.419 -12.340 1.00 67.88 86 ASN A N 1
ATOM 660 C CA . ASN A 1 86 ? 24.581 6.267 -13.183 1.00 67.88 86 ASN A CA 1
ATOM 661 C C . ASN A 1 86 ? 23.730 5.061 -12.741 1.00 67.88 86 ASN A C 1
ATOM 663 O O . ASN A 1 86 ? 24.241 3.947 -12.696 1.00 67.88 86 ASN A O 1
ATOM 667 N N . SER A 1 87 ? 22.453 5.254 -12.417 1.00 82.31 87 SER A N 1
ATOM 668 C CA . SER A 1 87 ? 21.496 4.157 -12.223 1.00 82.31 87 SER A CA 1
ATOM 669 C C . SER A 1 87 ? 20.622 3.987 -13.475 1.00 82.31 87 SER A C 1
ATOM 671 O O . SER A 1 87 ? 20.607 4.822 -14.381 1.00 82.31 87 SER A O 1
ATOM 673 N N . SER A 1 88 ? 19.973 2.837 -13.609 1.00 90.25 88 SER A N 1
ATOM 674 C CA . SER A 1 88 ? 18.932 2.595 -14.611 1.00 90.25 88 SER A CA 1
ATOM 675 C C . SER A 1 88 ? 17.762 1.873 -13.956 1.00 90.25 88 SER A C 1
ATOM 677 O O . SER A 1 88 ? 17.284 0.855 -14.464 1.00 90.25 88 SER A O 1
ATOM 679 N N . PHE A 1 89 ? 17.346 2.368 -12.790 1.00 92.62 89 PHE A N 1
ATOM 680 C CA . PHE A 1 89 ? 16.220 1.831 -12.044 1.00 92.62 89 PHE A CA 1
ATOM 681 C C . PHE A 1 89 ? 14.942 1.902 -12.889 1.00 92.62 89 PHE A C 1
ATOM 683 O O . PHE A 1 89 ? 14.587 2.953 -13.410 1.00 92.62 89 PHE A O 1
ATOM 690 N N . GLY A 1 90 ? 14.245 0.780 -13.058 1.00 94.94 90 GLY A N 1
ATOM 691 C CA . GLY A 1 90 ? 13.098 0.687 -13.969 1.00 94.94 90 GLY A CA 1
ATOM 692 C C . GLY A 1 90 ? 13.454 0.155 -15.359 1.00 94.94 90 GLY A C 1
ATOM 693 O O . GLY A 1 90 ? 12.591 0.105 -16.238 1.00 94.94 90 GLY A O 1
ATOM 694 N N . ILE A 1 91 ? 14.697 -0.293 -15.590 1.00 95.75 91 ILE A N 1
ATOM 695 C CA . ILE A 1 91 ? 15.085 -0.918 -16.869 1.00 95.75 91 ILE A CA 1
ATOM 696 C C . ILE A 1 91 ? 14.282 -2.194 -17.158 1.00 95.75 91 ILE A C 1
ATOM 698 O O . ILE A 1 91 ? 13.976 -2.484 -18.314 1.00 95.75 91 ILE A O 1
ATOM 702 N N . SER A 1 92 ? 13.901 -2.923 -16.110 1.00 97.25 92 SER A N 1
ATOM 703 C CA . SER A 1 92 ? 13.020 -4.088 -16.149 1.00 97.25 92 SER A CA 1
ATOM 704 C C . SER A 1 92 ? 12.076 -4.047 -14.956 1.00 97.25 92 SER A C 1
ATOM 706 O O . SER A 1 92 ? 12.503 -3.699 -13.855 1.00 97.25 92 SER A O 1
ATOM 708 N N . VAL A 1 93 ? 10.822 -4.438 -15.162 1.00 97.69 93 VAL A N 1
ATOM 709 C CA . VAL A 1 93 ? 9.820 -4.550 -14.099 1.00 97.69 93 VAL A CA 1
ATOM 710 C C . VAL A 1 93 ? 9.118 -5.899 -14.194 1.00 97.69 93 VAL A C 1
ATOM 712 O O . VAL A 1 93 ? 8.876 -6.397 -15.294 1.00 97.69 93 VAL A O 1
ATOM 715 N N . ALA A 1 94 ? 8.793 -6.482 -13.046 1.00 96.44 94 ALA A N 1
ATOM 716 C CA . ALA A 1 94 ? 7.943 -7.657 -12.926 1.00 96.44 94 ALA A CA 1
ATOM 717 C C . ALA A 1 94 ? 6.932 -7.431 -11.799 1.00 96.44 94 ALA A C 1
ATOM 719 O O . ALA A 1 94 ? 7.258 -6.813 -10.787 1.00 96.44 94 ALA A O 1
ATOM 720 N N . LEU A 1 95 ? 5.711 -7.928 -11.987 1.00 93.56 95 LEU A N 1
ATOM 721 C CA . LEU A 1 95 ? 4.615 -7.763 -11.038 1.00 93.56 95 LEU A CA 1
ATOM 722 C C . LEU A 1 95 ? 4.118 -9.138 -10.576 1.00 93.56 95 LEU A C 1
ATOM 724 O O . LEU A 1 95 ? 3.629 -9.942 -11.377 1.00 93.56 95 LEU A O 1
ATOM 728 N N . GLY A 1 96 ? 4.294 -9.410 -9.286 1.00 88.56 96 GLY A N 1
ATOM 729 C CA . GLY A 1 96 ? 3.726 -10.552 -8.577 1.00 88.56 96 GLY A CA 1
ATOM 730 C C . GLY A 1 96 ? 2.311 -10.264 -8.075 1.00 88.56 96 GLY A C 1
ATOM 731 O O . GLY A 1 96 ? 1.676 -9.307 -8.502 1.00 88.56 96 GLY A O 1
ATOM 732 N N . GLU A 1 97 ? 1.810 -11.120 -7.186 1.00 81.00 97 GLU A N 1
ATOM 733 C CA . GLU A 1 97 ? 0.553 -10.855 -6.460 1.00 81.00 97 GLU A CA 1
ATOM 734 C C . GLU A 1 97 ? 0.761 -9.742 -5.431 1.00 81.00 97 GLU A C 1
ATOM 736 O O . GLU A 1 97 ? 0.025 -8.763 -5.425 1.00 81.00 97 GLU A O 1
ATOM 741 N N . ASP A 1 98 ? 1.838 -9.870 -4.654 1.00 82.62 98 ASP A N 1
ATOM 742 C CA . ASP A 1 98 ? 2.066 -9.074 -3.445 1.00 82.62 98 ASP A CA 1
ATOM 743 C C . ASP A 1 98 ? 3.286 -8.127 -3.580 1.00 82.62 98 ASP A C 1
ATOM 745 O O . ASP A 1 98 ? 3.508 -7.242 -2.756 1.00 82.62 98 ASP A O 1
ATOM 749 N N . TYR A 1 99 ? 4.086 -8.295 -4.645 1.00 89.94 99 TYR A N 1
ATOM 750 C CA . TYR A 1 99 ? 5.355 -7.586 -4.838 1.00 89.94 99 TYR A CA 1
ATOM 751 C C . TYR A 1 99 ? 5.544 -7.059 -6.261 1.00 89.94 99 TYR A C 1
ATOM 753 O O . TYR A 1 99 ? 5.181 -7.708 -7.245 1.00 89.94 99 TYR A O 1
ATOM 761 N N . VAL A 1 100 ? 6.240 -5.930 -6.373 1.00 93.38 100 VAL A N 1
ATOM 762 C CA . VAL A 1 100 ? 6.870 -5.440 -7.603 1.00 93.38 100 VAL A CA 1
ATOM 763 C C . VAL A 1 100 ? 8.362 -5.685 -7.504 1.00 93.38 100 VAL A C 1
ATOM 765 O O . VAL A 1 100 ? 8.981 -5.318 -6.510 1.00 93.38 100 VAL A O 1
ATOM 768 N N . VAL A 1 101 ? 8.963 -6.233 -8.555 1.00 96.12 101 VAL A N 1
ATOM 769 C CA . VAL A 1 101 ? 10.420 -6.300 -8.682 1.00 96.12 101 VAL A CA 1
ATOM 770 C C . VAL A 1 101 ? 10.871 -5.329 -9.762 1.00 96.12 101 VAL A C 1
ATOM 772 O O . VAL A 1 101 ? 10.403 -5.396 -10.900 1.00 96.12 101 VAL A O 1
ATOM 775 N N . VAL A 1 102 ? 11.795 -4.437 -9.414 1.00 96.50 102 VAL A N 1
ATOM 776 C CA . VAL A 1 102 ? 12.364 -3.436 -10.318 1.00 96.50 102 VAL A CA 1
ATOM 777 C C . VAL A 1 102 ? 13.866 -3.650 -10.450 1.00 96.50 102 VAL A C 1
ATOM 779 O O . VAL A 1 102 ? 14.595 -3.685 -9.463 1.00 96.50 102 VAL A O 1
ATOM 782 N N . GLY A 1 103 ? 14.338 -3.794 -11.684 1.00 95.06 103 GLY A N 1
ATOM 783 C CA . GLY A 1 103 ? 15.758 -3.919 -11.988 1.00 95.06 103 GLY A CA 1
ATOM 784 C C . GLY A 1 103 ? 16.449 -2.563 -12.102 1.00 95.06 103 GLY A C 1
ATOM 785 O O . GLY A 1 103 ? 15.874 -1.597 -12.609 1.00 95.06 103 GLY A O 1
ATOM 786 N N . ASP A 1 104 ? 17.716 -2.531 -11.705 1.00 92.50 104 ASP A N 1
ATOM 787 C CA . ASP A 1 104 ? 18.667 -1.450 -11.937 1.00 92.50 104 ASP A CA 1
ATOM 788 C C . ASP A 1 104 ? 19.958 -2.054 -12.498 1.00 92.50 104 ASP A C 1
ATOM 790 O O . ASP A 1 104 ? 20.787 -2.585 -11.765 1.00 92.50 104 ASP A O 1
ATOM 794 N N . ARG A 1 105 ? 20.142 -1.992 -13.820 1.00 89.75 105 ARG A N 1
ATOM 795 C CA . ARG A 1 105 ? 21.306 -2.607 -14.483 1.00 89.75 105 ARG A CA 1
ATOM 796 C C . ARG A 1 105 ? 22.627 -1.917 -14.135 1.00 89.75 105 ARG A C 1
ATOM 798 O O . ARG A 1 105 ? 23.668 -2.564 -14.171 1.00 89.75 105 ARG A O 1
ATOM 805 N N . LYS A 1 106 ? 22.614 -0.609 -13.873 1.00 87.12 106 LYS A N 1
ATOM 806 C CA . LYS A 1 106 ? 23.848 0.165 -13.660 1.00 87.12 106 LYS A CA 1
ATOM 807 C C . LYS A 1 106 ? 24.209 0.307 -12.179 1.00 87.12 106 LYS A C 1
ATOM 809 O O . LYS A 1 106 ? 25.207 0.952 -11.861 1.00 87.12 106 LYS A O 1
ATOM 814 N N . HIS A 1 107 ? 23.442 -0.348 -11.307 1.00 84.44 107 HIS A N 1
ATOM 815 C CA . HIS A 1 107 ? 23.652 -0.350 -9.870 1.00 84.44 107 HIS A CA 1
ATOM 816 C C . HIS A 1 107 ? 25.107 -0.653 -9.495 1.00 84.44 107 HIS A C 1
ATOM 818 O O . HIS A 1 107 ? 25.736 -1.558 -10.057 1.00 84.44 107 HIS A O 1
ATOM 824 N N . ARG A 1 108 ? 25.623 0.108 -8.529 1.00 80.06 108 ARG A N 1
ATOM 825 C CA . ARG A 1 108 ? 26.983 -0.027 -8.012 1.00 80.06 108 ARG A CA 1
ATOM 826 C C . ARG A 1 108 ? 26.938 -0.686 -6.642 1.00 80.06 108 ARG A C 1
ATOM 828 O O . ARG A 1 108 ? 26.185 -0.251 -5.783 1.00 80.06 108 ARG A O 1
ATOM 835 N N . VAL A 1 109 ? 27.768 -1.705 -6.435 1.00 72.81 109 VAL A N 1
ATOM 836 C CA . VAL A 1 109 ? 27.946 -2.358 -5.128 1.00 72.81 109 VAL A CA 1
ATOM 837 C C . VAL A 1 109 ? 29.430 -2.330 -4.792 1.00 72.81 109 VAL A C 1
ATOM 839 O O . VAL A 1 109 ? 30.251 -2.756 -5.605 1.00 72.81 109 VAL A O 1
ATOM 842 N N . GLY A 1 110 ? 29.791 -1.790 -3.625 1.00 69.69 110 GLY A N 1
ATOM 843 C CA . GLY A 1 110 ? 31.182 -1.769 -3.152 1.00 69.69 110 GLY A CA 1
ATOM 844 C C . GLY A 1 110 ? 32.166 -1.084 -4.111 1.00 69.69 110 GLY A C 1
ATOM 845 O O . GLY A 1 110 ? 33.282 -1.560 -4.287 1.00 69.69 110 GLY A O 1
ATOM 846 N N . GLY A 1 111 ? 31.743 -0.015 -4.798 1.00 69.88 111 GLY A N 1
ATOM 847 C CA . GLY A 1 111 ? 32.578 0.737 -5.747 1.00 69.88 111 GLY A CA 1
ATOM 848 C C . GLY A 1 111 ? 32.657 0.162 -7.170 1.00 69.88 111 GLY A C 1
ATOM 849 O O . GLY A 1 111 ? 33.100 0.868 -8.079 1.00 69.88 111 GLY A O 1
ATOM 850 N N . SER A 1 112 ? 32.168 -1.062 -7.403 1.00 72.06 112 SER A N 1
ATOM 851 C CA . SER A 1 112 ? 32.119 -1.668 -8.742 1.00 72.06 112 SER A CA 1
ATOM 852 C C . SER A 1 112 ? 30.984 -1.077 -9.579 1.00 72.06 112 SER A C 1
ATOM 854 O O . SER A 1 112 ? 29.853 -0.958 -9.112 1.00 72.06 112 SER A O 1
ATOM 856 N N . VAL A 1 113 ? 31.279 -0.690 -10.822 1.00 71.81 113 VAL A N 1
ATOM 857 C CA . VAL A 1 113 ? 30.291 -0.113 -11.749 1.00 71.81 113 VAL A CA 1
ATOM 858 C C . VAL A 1 113 ? 29.480 -1.228 -12.397 1.00 71.81 113 VAL A C 1
ATOM 860 O O . VAL A 1 113 ? 30.069 -2.147 -12.958 1.00 71.81 113 VAL A O 1
ATOM 863 N N . GLY A 1 114 ? 28.150 -1.104 -12.423 1.00 74.56 114 GLY A N 1
ATOM 864 C CA . GLY A 1 114 ? 27.312 -1.948 -13.279 1.00 74.56 114 GLY A CA 1
ATOM 865 C C . GLY A 1 114 ? 27.190 -3.404 -12.838 1.00 74.56 114 GLY A C 1
ATOM 866 O O . GLY A 1 114 ? 26.924 -4.258 -13.680 1.00 74.56 114 GLY A O 1
ATOM 867 N N . SER A 1 115 ? 27.352 -3.687 -11.543 1.00 82.56 115 SER A N 1
ATOM 868 C CA . SER A 1 115 ? 27.066 -5.007 -10.963 1.00 82.56 115 SER A CA 1
ATOM 869 C C . SER A 1 115 ? 25.587 -5.383 -11.096 1.00 82.56 115 SER A C 1
ATOM 871 O O . SER A 1 115 ? 25.245 -6.562 -11.151 1.00 82.56 115 SER A O 1
ATOM 873 N N . GLY A 1 116 ? 24.718 -4.374 -11.187 1.00 88.12 116 GLY A N 1
ATOM 874 C CA . GLY A 1 116 ? 23.279 -4.551 -11.281 1.00 88.12 116 GLY A CA 1
ATOM 875 C C . GLY A 1 116 ? 22.638 -4.896 -9.934 1.00 88.12 116 GLY A C 1
ATOM 876 O O . GLY A 1 116 ? 23.292 -5.385 -9.015 1.00 88.12 116 GLY A O 1
ATOM 877 N N . ALA A 1 117 ? 21.350 -4.600 -9.804 1.00 89.44 117 ALA A N 1
ATOM 878 C CA . ALA A 1 117 ? 20.533 -4.986 -8.660 1.00 89.44 117 ALA A CA 1
ATOM 879 C C . ALA A 1 117 ? 19.075 -5.190 -9.080 1.00 89.44 117 ALA A C 1
ATOM 881 O O . ALA A 1 117 ? 18.630 -4.684 -10.115 1.00 89.44 117 ALA A O 1
ATOM 882 N N . ALA A 1 118 ? 18.331 -5.911 -8.248 1.00 92.38 118 ALA A N 1
ATOM 883 C CA . ALA A 1 118 ? 16.882 -5.992 -8.305 1.00 92.38 118 ALA A CA 1
ATOM 884 C C . ALA A 1 118 ? 16.320 -5.612 -6.934 1.00 92.38 118 ALA A C 1
ATOM 886 O O . ALA A 1 118 ? 16.822 -6.062 -5.906 1.00 92.38 118 ALA A O 1
ATOM 887 N N . PHE A 1 119 ? 15.287 -4.782 -6.938 1.00 91.56 119 PHE A N 1
ATOM 888 C CA . PHE A 1 119 ? 14.621 -4.282 -5.745 1.00 91.56 119 PHE A CA 1
ATOM 889 C C . PHE A 1 119 ? 13.204 -4.826 -5.709 1.00 91.56 119 PHE A C 1
ATOM 891 O O . PHE A 1 119 ? 12.482 -4.693 -6.696 1.00 91.56 119 PHE A O 1
ATOM 898 N N . ALA A 1 120 ? 12.815 -5.430 -4.591 1.00 92.69 120 ALA A N 1
ATOM 899 C CA . ALA A 1 120 ? 11.454 -5.884 -4.359 1.00 92.69 120 ALA A CA 1
ATOM 900 C C . ALA A 1 120 ? 10.723 -4.876 -3.463 1.00 92.69 120 ALA A C 1
ATOM 902 O O . ALA A 1 120 ? 11.243 -4.493 -2.417 1.00 92.69 120 ALA A O 1
ATOM 903 N N . TYR A 1 121 ? 9.532 -4.463 -3.883 1.00 90.00 121 TYR A N 1
ATOM 904 C CA . TYR A 1 121 ? 8.641 -3.569 -3.150 1.00 90.00 121 TYR A CA 1
ATOM 905 C C . TYR A 1 121 ? 7.332 -4.297 -2.890 1.00 90.00 121 TYR A C 1
ATOM 907 O O . TYR A 1 121 ? 6.762 -4.867 -3.819 1.00 90.00 121 TYR A O 1
ATOM 915 N N . GLU A 1 122 ? 6.855 -4.264 -1.653 1.00 89.31 122 GLU A N 1
ATOM 916 C CA . GLU A 1 122 ? 5.485 -4.667 -1.338 1.00 89.31 122 GLU A CA 1
ATOM 917 C C . GLU A 1 122 ? 4.527 -3.592 -1.829 1.00 89.31 122 GLU A C 1
ATOM 919 O O . GLU A 1 122 ? 4.796 -2.399 -1.668 1.00 89.31 122 GLU A O 1
ATOM 924 N N . LEU A 1 123 ? 3.423 -4.013 -2.440 1.00 85.94 123 LEU A N 1
ATOM 925 C CA . LEU A 1 123 ? 2.332 -3.103 -2.745 1.00 85.94 123 LEU A CA 1
ATOM 926 C C . LEU A 1 123 ? 1.188 -3.351 -1.765 1.00 85.94 123 LEU A C 1
ATOM 928 O O . LEU A 1 123 ? 0.746 -4.499 -1.657 1.00 85.94 123 LEU A O 1
ATOM 932 N N . PRO A 1 124 ? 0.660 -2.297 -1.123 1.00 90.81 124 PRO A N 1
ATOM 933 C CA . PRO A 1 124 ? -0.601 -2.381 -0.404 1.00 90.81 124 PRO A CA 1
ATOM 934 C C . PRO A 1 124 ? -1.701 -2.970 -1.276 1.00 90.81 124 PRO A C 1
ATOM 936 O O . PRO A 1 124 ? -1.634 -2.842 -2.494 1.00 90.81 124 PRO A O 1
ATOM 939 N N . PHE A 1 125 ? -2.719 -3.596 -0.705 1.00 89.69 125 PHE A N 1
ATOM 940 C CA . PHE A 1 125 ? -3.902 -4.061 -1.435 1.00 89.69 125 PHE A CA 1
ATOM 941 C C . PHE A 1 125 ? -5.184 -3.769 -0.656 1.00 89.69 125 PHE A C 1
ATOM 943 O O . PHE A 1 125 ? -5.140 -3.366 0.504 1.00 89.69 125 PHE A O 1
ATOM 950 N N . GLY A 1 126 ? -6.318 -3.988 -1.318 1.00 91.75 126 GLY A N 1
ATOM 951 C CA . GLY A 1 126 ? -7.637 -3.632 -0.813 1.00 91.75 126 GLY A CA 1
ATOM 952 C C . GLY A 1 126 ? -8.119 -2.283 -1.335 1.00 91.75 126 GLY A C 1
ATOM 953 O O . GLY A 1 126 ? -7.350 -1.489 -1.879 1.00 91.75 126 GLY A O 1
ATOM 954 N N . ASP A 1 127 ? -9.412 -2.054 -1.162 1.00 91.94 127 ASP A N 1
ATOM 955 C CA . ASP A 1 127 ? -10.125 -0.880 -1.637 1.00 91.94 127 ASP A CA 1
ATOM 956 C C . ASP A 1 127 ? -10.361 0.095 -0.479 1.00 91.94 127 ASP A C 1
ATOM 958 O O . ASP A 1 127 ? -10.833 -0.279 0.598 1.00 91.94 127 ASP A O 1
ATOM 962 N N . GLY A 1 128 ? -10.033 1.370 -0.689 1.00 94.12 128 GLY A N 1
ATOM 963 C CA . GLY A 1 128 ? -10.286 2.417 0.296 1.00 94.12 128 GLY A CA 1
ATOM 964 C C . GLY A 1 128 ? -11.787 2.648 0.497 1.00 94.12 128 GLY A C 1
ATOM 965 O O . GLY A 1 128 ? -12.498 2.994 -0.443 1.00 94.12 128 GLY A O 1
ATOM 966 N N . VAL A 1 129 ? -12.264 2.504 1.733 1.00 96.62 129 VAL A N 1
ATOM 967 C CA . VAL A 1 129 ? -13.677 2.689 2.110 1.00 96.62 129 VAL A CA 1
ATOM 968 C C . VAL A 1 129 ? -13.965 4.137 2.496 1.00 96.62 129 VAL A C 1
ATOM 970 O O . VAL A 1 129 ? -14.997 4.702 2.140 1.00 96.62 129 VAL A O 1
ATOM 973 N N . CYS A 1 130 ? -13.059 4.751 3.253 1.00 95.69 130 CYS A N 1
ATOM 974 C CA . CYS A 1 130 ? -13.178 6.136 3.686 1.00 95.69 130 CYS A CA 1
ATOM 975 C C . CYS A 1 130 ? -11.802 6.719 4.014 1.00 95.69 130 CYS A C 1
ATOM 977 O O . CYS A 1 130 ? -10.844 5.978 4.238 1.00 95.69 130 CYS A O 1
ATOM 979 N N . SER A 1 131 ? -11.710 8.047 4.078 1.00 95.19 131 SER A N 1
ATOM 980 C CA . SER A 1 131 ? -10.533 8.758 4.582 1.00 95.19 131 SER A CA 1
ATOM 981 C C . SER A 1 131 ? -10.635 9.012 6.089 1.00 95.19 131 SER A C 1
ATOM 983 O O . SER A 1 131 ? -11.737 9.145 6.625 1.00 95.19 131 SER A O 1
ATOM 985 N N . GLY A 1 132 ? -9.489 9.155 6.760 1.00 93.31 132 GLY A N 1
ATOM 986 C CA . GLY A 1 132 ? -9.441 9.643 8.141 1.00 93.31 132 GLY A CA 1
ATOM 987 C C . GLY A 1 132 ? -9.882 11.108 8.266 1.00 93.31 132 GLY A C 1
ATOM 988 O O . GLY A 1 132 ? -10.170 11.772 7.266 1.00 93.31 132 GLY A O 1
ATOM 989 N N . ALA A 1 133 ? -9.916 11.628 9.496 1.00 94.31 133 ALA A N 1
ATOM 990 C CA . ALA A 1 133 ? -10.083 13.061 9.757 1.00 94.31 133 ALA A CA 1
ATOM 991 C C . ALA A 1 133 ? -8.757 13.704 10.178 1.00 94.31 133 ALA A C 1
ATOM 993 O O . ALA A 1 133 ? -7.877 13.036 10.721 1.00 94.31 133 ALA A O 1
ATOM 994 N N . VAL A 1 134 ? -8.625 15.012 9.944 1.00 95.19 134 VAL A N 1
ATOM 995 C CA . VAL A 1 134 ? -7.399 15.762 10.253 1.00 95.19 134 VAL A CA 1
ATOM 996 C C . VAL A 1 134 ? -7.107 15.685 11.752 1.00 95.19 134 VAL A C 1
ATOM 998 O O . VAL A 1 134 ? -7.950 16.047 12.575 1.00 95.19 134 VAL A O 1
ATOM 1001 N N . ASN A 1 135 ? -5.920 15.199 12.104 1.00 94.69 135 ASN A N 1
ATOM 1002 C CA . ASN A 1 135 ? -5.476 15.051 13.486 1.00 94.69 135 ASN A CA 1
ATOM 1003 C C . ASN A 1 135 ? -4.851 16.337 14.046 1.00 94.69 135 ASN A C 1
ATOM 1005 O O . ASN A 1 135 ? -4.729 17.343 13.348 1.00 94.69 135 ASN A O 1
ATOM 1009 N N . SER A 1 136 ? -4.470 16.341 15.327 1.00 94.94 136 SER A N 1
ATOM 1010 C CA . SER A 1 136 ? -3.848 17.518 15.970 1.00 94.94 136 SER A CA 1
ATOM 1011 C C . SER A 1 136 ? -2.521 17.987 15.347 1.00 94.94 136 SER A C 1
ATOM 1013 O O . SER A 1 136 ? -2.107 19.113 15.618 1.00 94.94 136 SER A O 1
ATOM 1015 N N . LEU A 1 137 ? -1.880 17.183 14.491 1.00 94.69 137 LEU A N 1
ATOM 1016 C CA . LEU A 1 137 ? -0.689 17.561 13.718 1.00 94.69 137 LEU A CA 1
ATOM 1017 C C . LEU A 1 137 ? -1.024 18.090 12.313 1.00 94.69 137 LEU A C 1
ATOM 1019 O O . LEU A 1 137 ? -0.119 18.480 11.581 1.00 94.69 137 LEU A O 1
ATOM 1023 N N . GLY A 1 138 ? -2.305 18.126 11.936 1.00 94.31 138 GLY A N 1
ATOM 1024 C CA . GLY A 1 138 ? -2.748 18.568 10.615 1.00 94.31 138 GLY A CA 1
ATOM 1025 C C . GLY A 1 138 ? -2.753 17.469 9.548 1.00 94.31 138 GLY A C 1
ATOM 1026 O O . GLY A 1 138 ? -3.015 17.773 8.386 1.00 94.31 138 GLY A O 1
ATOM 1027 N N . ASN A 1 139 ? -2.517 16.207 9.921 1.00 95.44 139 ASN A N 1
ATOM 1028 C CA . ASN A 1 139 ? -2.415 15.096 8.973 1.00 95.44 139 ASN A CA 1
ATOM 1029 C C . ASN A 1 139 ? -3.684 14.235 8.941 1.00 95.44 139 ASN A C 1
ATOM 1031 O O . ASN A 1 139 ? -4.418 14.144 9.927 1.00 95.44 139 ASN A O 1
ATOM 1035 N N . LEU A 1 140 ? -3.916 13.564 7.812 1.00 96.31 140 LEU A N 1
ATOM 1036 C CA . LEU A 1 140 ? -4.938 12.530 7.664 1.00 96.31 140 LEU A CA 1
ATOM 1037 C C . LEU A 1 140 ? -4.281 11.165 7.867 1.00 96.31 140 LEU A C 1
ATOM 1039 O O . LEU A 1 140 ? -3.518 10.728 7.012 1.00 96.31 140 LEU A O 1
ATOM 1043 N N . ALA A 1 141 ? -4.589 10.486 8.971 1.00 97.19 141 ALA A N 1
ATOM 1044 C CA . ALA A 1 141 ? -4.057 9.149 9.198 1.00 97.19 141 ALA A CA 1
ATOM 1045 C C . ALA A 1 141 ? -4.552 8.168 8.123 1.00 97.19 141 ALA A C 1
ATOM 1047 O O . ALA A 1 141 ? -5.750 8.103 7.812 1.00 97.19 141 ALA A O 1
ATOM 1048 N N . TRP A 1 142 ? -3.638 7.371 7.585 1.00 97.00 142 TRP A N 1
ATOM 1049 C CA . TRP A 1 142 ? -3.920 6.374 6.555 1.00 97.00 142 TRP A CA 1
ATOM 1050 C C . TRP A 1 142 ? -3.793 4.954 7.106 1.00 97.00 142 TRP A C 1
ATOM 1052 O O . TRP A 1 142 ? -3.179 4.724 8.149 1.00 97.00 142 TRP A O 1
ATOM 1062 N N . LEU A 1 143 ? -4.408 4.007 6.399 1.00 98.38 143 LEU A N 1
ATOM 1063 C CA . LEU A 1 143 ? -4.262 2.574 6.617 1.00 98.38 143 LEU A CA 1
ATOM 1064 C C . LEU A 1 143 ? -3.928 1.916 5.281 1.00 98.38 143 LEU A C 1
ATOM 1066 O O . LEU A 1 143 ? -4.569 2.200 4.274 1.00 98.38 143 LEU A O 1
ATOM 1070 N N . GLU A 1 144 ? -2.974 1.002 5.311 1.00 96.12 144 GLU A N 1
ATOM 1071 C CA . GLU A 1 144 ? -2.618 0.123 4.209 1.00 96.12 144 GLU A CA 1
ATOM 1072 C C . GLU A 1 144 ? -2.629 -1.330 4.690 1.00 96.12 144 GLU A C 1
ATOM 1074 O O . GLU A 1 144 ? -2.275 -1.631 5.836 1.00 96.12 144 GLU A O 1
ATOM 1079 N N . VAL A 1 145 ? -3.020 -2.243 3.801 1.00 96.62 145 VAL A N 1
ATOM 1080 C CA . VAL A 1 145 ? -2.976 -3.686 4.050 1.00 96.62 145 VAL A CA 1
ATOM 1081 C C . VAL A 1 145 ? -1.860 -4.294 3.209 1.00 96.62 145 VAL A C 1
ATOM 1083 O O . VAL A 1 145 ? -1.811 -4.092 1.999 1.00 96.62 145 VAL A O 1
ATOM 1086 N N . LEU A 1 146 ? -0.952 -5.018 3.858 1.00 95.25 146 LEU A N 1
ATOM 1087 C CA . LEU A 1 146 ? 0.271 -5.580 3.285 1.00 95.25 146 LEU A CA 1
ATOM 1088 C C . LEU A 1 146 ? 0.289 -7.111 3.404 1.00 95.25 146 LEU A C 1
ATOM 1090 O O . LEU A 1 146 ? -0.472 -7.716 4.164 1.00 95.25 146 LEU A O 1
ATOM 1094 N N . GLY A 1 147 ? 1.209 -7.746 2.674 1.00 93.75 147 GLY A N 1
ATOM 1095 C CA . GLY A 1 147 ? 1.373 -9.198 2.676 1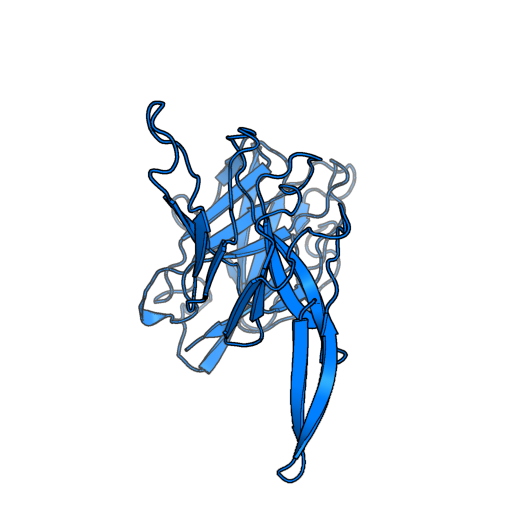.00 93.75 147 GLY A CA 1
ATOM 1096 C C . GLY A 1 147 ? 0.516 -9.870 1.614 1.00 93.75 147 GLY A C 1
ATOM 1097 O O . GLY A 1 147 ? 0.696 -9.575 0.443 1.00 93.75 147 GLY A O 1
ATOM 1098 N N . SER A 1 148 ? -0.393 -10.771 1.996 1.00 92.31 148 SER A N 1
ATOM 1099 C CA . SER A 1 148 ? -1.179 -11.548 1.028 1.00 92.31 148 SER A CA 1
ATOM 1100 C C . SER A 1 148 ? -2.673 -11.545 1.334 1.00 92.31 148 SER A C 1
ATOM 1102 O O . SER A 1 148 ? -3.076 -11.772 2.474 1.00 92.31 148 SER A O 1
ATOM 1104 N N . HIS A 1 149 ? -3.485 -11.378 0.288 1.00 90.81 149 HIS A N 1
ATOM 1105 C CA . HIS A 1 149 ? -4.944 -11.546 0.311 1.00 90.81 149 HIS A CA 1
ATOM 1106 C C . HIS A 1 149 ? -5.373 -13.026 0.271 1.00 90.81 149 HIS A C 1
ATOM 1108 O O . HIS A 1 149 ? -6.558 -13.334 0.333 1.00 90.81 149 HIS A O 1
ATOM 1114 N N . ARG A 1 150 ? -4.417 -13.965 0.211 1.00 93.00 150 ARG A N 1
ATOM 1115 C CA . ARG A 1 150 ? -4.669 -15.396 0.417 1.00 93.00 150 ARG A CA 1
ATOM 1116 C C . ARG A 1 150 ? -4.609 -15.713 1.907 1.00 93.00 150 ARG A C 1
ATOM 1118 O O . ARG A 1 150 ? -3.514 -15.891 2.452 1.00 93.00 150 ARG A O 1
ATOM 1125 N N . ALA A 1 151 ? -5.765 -15.810 2.562 1.00 89.62 151 ALA A N 1
ATOM 1126 C CA . ALA A 1 151 ? -5.855 -15.912 4.024 1.00 89.62 151 ALA A CA 1
ATOM 1127 C C . ALA A 1 151 ? -5.025 -17.076 4.599 1.00 89.62 151 ALA A C 1
ATOM 1129 O O . ALA A 1 151 ? -4.356 -16.922 5.622 1.00 89.62 151 ALA A O 1
ATOM 1130 N N . ALA A 1 152 ? -4.982 -18.207 3.886 1.00 90.50 152 ALA A N 1
ATOM 1131 C CA . ALA A 1 152 ? -4.236 -19.406 4.269 1.00 90.50 152 ALA A CA 1
ATOM 1132 C C . ALA A 1 152 ? -2.706 -19.223 4.339 1.00 90.50 152 ALA A C 1
ATOM 1134 O O . ALA A 1 152 ? -2.022 -20.068 4.913 1.00 90.50 152 ALA A O 1
ATOM 1135 N N . ARG A 1 153 ? -2.141 -18.149 3.762 1.00 89.56 153 ARG A N 1
ATOM 1136 C CA . ARG A 1 153 ? -0.701 -17.860 3.877 1.00 89.56 153 ARG A CA 1
ATOM 1137 C C . ARG A 1 153 ? -0.314 -17.272 5.235 1.00 89.56 153 ARG A C 1
ATOM 1139 O O . ARG A 1 153 ? 0.858 -17.351 5.582 1.00 89.56 153 ARG A O 1
ATOM 1146 N N . GLY A 1 154 ? -1.254 -16.670 5.972 1.00 89.81 154 GLY A N 1
ATOM 1147 C CA . GLY A 1 154 ? -0.979 -16.059 7.279 1.00 89.81 154 GLY A CA 1
ATOM 1148 C C . GLY A 1 154 ? 0.020 -14.894 7.227 1.00 89.81 154 GLY A C 1
ATOM 1149 O O . GLY A 1 154 ? 0.777 -14.689 8.168 1.00 89.81 154 GLY A O 1
ATOM 1150 N N . LEU A 1 155 ? 0.068 -14.162 6.107 1.00 94.00 155 LEU A N 1
ATOM 1151 C CA . LEU A 1 155 ? 1.005 -13.048 5.890 1.00 94.00 155 LEU A CA 1
ATOM 1152 C C . LEU A 1 155 ? 0.340 -11.667 5.986 1.00 94.00 155 LEU A C 1
ATOM 1154 O O . LEU A 1 155 ? 0.991 -10.667 5.694 1.00 94.00 155 LEU A O 1
ATOM 1158 N N . LEU A 1 156 ? -0.946 -11.607 6.344 1.00 96.38 156 LEU A N 1
ATOM 1159 C CA . LEU A 1 156 ? -1.714 -10.367 6.394 1.00 96.38 156 LEU A CA 1
ATOM 1160 C C . LEU A 1 156 ? -1.146 -9.425 7.459 1.00 96.38 156 LEU A C 1
ATOM 1162 O O . LEU A 1 156 ? -1.025 -9.792 8.631 1.00 96.38 156 LEU A O 1
ATOM 1166 N N . ARG A 1 157 ? -0.825 -8.198 7.051 1.00 97.25 157 ARG A N 1
ATOM 1167 C CA . ARG A 1 157 ? -0.353 -7.144 7.948 1.00 97.25 157 ARG A CA 1
ATOM 1168 C C . ARG A 1 157 ? -1.137 -5.862 7.719 1.00 97.25 157 ARG A C 1
ATOM 1170 O O . ARG A 1 157 ? -1.455 -5.520 6.585 1.00 97.25 157 ARG A O 1
ATOM 1177 N N . LEU A 1 158 ? -1.432 -5.153 8.799 1.00 98.31 158 LEU A N 1
ATOM 1178 C CA . LEU A 1 158 ? -2.046 -3.830 8.779 1.00 98.31 158 LEU A CA 1
ATOM 1179 C C . LEU A 1 158 ? -0.981 -2.810 9.138 1.00 98.31 158 LEU A C 1
ATOM 1181 O O . LEU A 1 158 ? -0.311 -2.971 10.156 1.00 98.31 158 LEU A O 1
ATOM 1185 N N . ARG A 1 159 ? -0.845 -1.759 8.336 1.00 98.12 159 ARG A N 1
ATOM 1186 C CA . ARG A 1 159 ? 0.076 -0.660 8.608 1.00 98.12 159 ARG A CA 1
ATOM 1187 C C . ARG A 1 159 ? -0.683 0.652 8.586 1.00 98.12 159 ARG A C 1
ATOM 1189 O O . ARG A 1 159 ? -1.330 0.971 7.596 1.00 98.12 159 ARG A O 1
ATOM 1196 N N . ALA A 1 160 ? -0.596 1.407 9.672 1.00 98.31 160 ALA A N 1
ATOM 1197 C CA . ALA A 1 160 ? -1.171 2.741 9.754 1.00 98.31 160 ALA A CA 1
ATOM 1198 C C . ALA A 1 160 ? -0.068 3.780 9.939 1.00 98.31 160 ALA A C 1
ATOM 1200 O O . ALA A 1 160 ? 0.956 3.503 10.573 1.00 98.31 160 ALA A O 1
ATOM 1201 N N . GLY A 1 161 ? -0.288 4.967 9.383 1.00 97.62 161 GLY A N 1
ATOM 1202 C CA . GLY A 1 161 ? 0.672 6.059 9.421 1.00 97.62 161 GLY A CA 1
ATOM 1203 C C . GLY A 1 161 ? 0.034 7.433 9.435 1.00 97.62 161 GLY A C 1
ATOM 1204 O O . GLY A 1 161 ? -1.191 7.564 9.482 1.00 97.62 161 GLY A O 1
ATOM 1205 N N . ASP A 1 162 ? 0.894 8.451 9.469 1.00 97.50 162 ASP A N 1
ATOM 1206 C CA . ASP A 1 162 ? 0.530 9.836 9.786 1.00 97.50 162 ASP A CA 1
ATOM 1207 C C . ASP A 1 162 ? -0.212 9.962 11.129 1.00 97.50 162 ASP A C 1
ATOM 1209 O O . ASP A 1 162 ? -1.019 10.868 11.352 1.00 97.50 162 ASP A O 1
ATOM 1213 N N . LEU A 1 163 ? 0.085 9.035 12.044 1.00 97.12 163 LEU A N 1
ATOM 1214 C CA . LEU A 1 163 ? -0.414 9.018 13.411 1.00 97.12 163 LEU A CA 1
ATOM 1215 C C . LEU A 1 163 ? 0.382 10.000 14.272 1.00 97.12 163 LEU A C 1
ATOM 1217 O O . LEU A 1 163 ? 1.411 10.541 13.866 1.00 97.12 163 LEU A O 1
ATOM 1221 N N . ILE A 1 164 ? -0.079 10.212 15.501 1.00 95.81 164 ILE A N 1
ATOM 1222 C CA . ILE A 1 164 ? 0.622 11.067 16.459 1.00 95.81 164 ILE A CA 1
ATOM 1223 C C . ILE A 1 164 ? 1.659 10.208 17.197 1.00 95.81 164 ILE A C 1
ATOM 1225 O O . ILE A 1 164 ? 1.262 9.269 17.896 1.00 95.81 164 ILE A O 1
ATOM 1229 N N . PRO A 1 165 ? 2.967 10.508 17.083 1.00 97.00 165 PRO A N 1
ATOM 1230 C CA . PRO A 1 165 ? 4.013 9.720 17.728 1.00 97.00 165 PRO A CA 1
ATOM 1231 C C . PRO A 1 165 ? 3.784 9.550 19.233 1.00 97.00 165 PRO A C 1
ATOM 1233 O O . PRO A 1 165 ? 3.427 10.498 19.938 1.00 97.00 165 PRO A O 1
ATOM 1236 N N . GLY A 1 166 ? 3.985 8.333 19.737 1.00 96.25 166 GLY A N 1
ATOM 1237 C CA . GLY A 1 166 ? 3.823 8.001 21.153 1.00 96.25 166 GLY A CA 1
ATOM 1238 C C . GLY A 1 166 ? 2.374 7.864 21.640 1.00 96.25 166 GLY A C 1
ATOM 1239 O O . GLY A 1 166 ? 2.168 7.463 22.786 1.00 96.25 166 GLY A O 1
ATOM 1240 N N . GLN A 1 167 ? 1.366 8.176 20.817 1.00 96.31 167 GLN A N 1
ATOM 1241 C CA . GLN A 1 167 ? -0.040 8.014 21.196 1.00 96.31 167 GLN A CA 1
ATOM 1242 C C . GLN A 1 167 ? -0.525 6.587 20.978 1.00 96.31 167 GLN A C 1
ATOM 1244 O O . GLN A 1 167 ? -0.092 5.911 20.052 1.00 96.31 167 GLN A O 1
ATOM 1249 N N . LEU A 1 168 ? -1.444 6.147 21.841 1.00 96.31 168 LEU A N 1
ATOM 1250 C CA . LEU A 1 168 ? -2.018 4.803 21.814 1.00 96.31 168 LEU A CA 1
ATOM 1251 C C . LEU A 1 168 ? -2.760 4.536 20.499 1.00 96.31 168 LEU A C 1
ATOM 1253 O O . LEU A 1 168 ? -3.599 5.341 20.095 1.00 96.31 168 LEU A O 1
ATOM 1257 N N . VAL A 1 169 ? -2.515 3.372 19.907 1.00 97.69 169 VAL A N 1
ATOM 1258 C CA . VAL A 1 169 ? -3.133 2.897 18.671 1.00 97.69 169 VAL A CA 1
ATOM 1259 C C . VAL A 1 169 ? -3.779 1.532 18.894 1.00 97.69 169 VAL A C 1
ATOM 1261 O O . VAL A 1 169 ? -3.289 0.722 19.683 1.00 97.69 169 VAL A O 1
ATOM 1264 N N . MET A 1 170 ? -4.883 1.281 18.193 1.00 97.38 170 MET A N 1
ATOM 1265 C CA . MET A 1 170 ? -5.570 -0.005 18.151 1.00 97.38 170 MET A CA 1
ATOM 1266 C C . MET A 1 170 ? -6.170 -0.228 16.761 1.00 97.38 170 MET A C 1
ATOM 1268 O O . MET A 1 170 ? -6.901 0.621 16.246 1.00 97.38 170 MET A O 1
ATOM 1272 N N . PHE A 1 171 ? -5.913 -1.392 16.170 1.00 98.75 171 PHE A N 1
ATOM 1273 C CA . PHE A 1 171 ? -6.563 -1.792 14.925 1.00 98.75 171 PHE A CA 1
ATOM 1274 C C . PHE A 1 171 ? -7.944 -2.399 15.190 1.00 98.75 171 PHE A C 1
ATOM 1276 O O . PHE A 1 171 ? -8.203 -3.013 16.230 1.00 98.75 171 PHE A O 1
ATOM 1283 N N . LEU A 1 172 ? -8.821 -2.247 14.209 1.00 98.69 172 LEU A N 1
ATOM 1284 C CA . LEU A 1 172 ? -10.200 -2.703 14.198 1.00 98.69 172 LEU A CA 1
ATOM 1285 C C . LEU A 1 172 ? -10.466 -3.514 12.930 1.00 98.69 172 LEU A C 1
ATOM 1287 O O . LEU A 1 172 ? -9.847 -3.276 11.890 1.00 98.69 172 LEU A O 1
ATOM 1291 N N . VAL A 1 173 ? -11.422 -4.433 13.018 1.00 98.75 173 VAL A N 1
ATOM 1292 C CA . VAL A 1 173 ? -11.890 -5.248 11.893 1.00 98.75 173 VAL A CA 1
ATOM 1293 C C . VAL A 1 173 ? -13.414 -5.334 11.907 1.00 98.75 173 VAL A C 1
ATOM 1295 O O . VAL A 1 173 ? -14.010 -5.373 12.981 1.00 98.75 173 VAL A O 1
ATOM 1298 N N . GLY A 1 174 ? -14.045 -5.350 10.738 1.00 98.50 174 GLY A N 1
ATOM 1299 C CA . GLY A 1 174 ? -15.480 -5.552 10.554 1.00 98.50 174 GLY A CA 1
ATOM 1300 C C . GLY A 1 174 ? -15.767 -6.480 9.377 1.00 98.50 174 GLY A C 1
ATOM 1301 O O . GLY A 1 174 ? -14.977 -6.561 8.440 1.00 98.50 174 GLY A O 1
ATOM 1302 N N . GLU A 1 175 ? -16.903 -7.173 9.425 1.00 98.06 175 GLU A N 1
ATOM 1303 C CA . GLU A 1 175 ? -17.368 -8.078 8.352 1.00 98.06 175 GLU A CA 1
ATOM 1304 C C . GLU A 1 175 ? -17.877 -7.337 7.112 1.00 98.06 175 GLU A C 1
ATOM 1306 O O . GLU A 1 175 ? -18.131 -7.936 6.072 1.00 98.06 175 GLU A O 1
ATOM 1311 N N . SER A 1 176 ? -18.089 -6.032 7.232 1.00 97.69 176 SER A N 1
ATOM 1312 C CA . SER A 1 176 ? -18.463 -5.176 6.119 1.00 97.69 176 SER A CA 1
ATOM 1313 C C . SER A 1 176 ? -17.933 -3.770 6.345 1.00 97.69 176 SER A C 1
ATOM 1315 O O . SER A 1 176 ? -17.576 -3.390 7.466 1.00 97.69 176 SER A O 1
ATOM 1317 N N . SER A 1 177 ? -17.980 -2.951 5.303 1.00 97.25 177 SER A N 1
ATOM 1318 C CA . SER A 1 177 ? -17.888 -1.506 5.450 1.00 97.25 177 SER A CA 1
ATOM 1319 C C . SER A 1 177 ? -19.135 -0.935 6.145 1.00 97.25 177 SER A C 1
ATOM 1321 O O . SER A 1 177 ? -20.211 -1.545 6.188 1.00 97.25 177 SER A O 1
ATOM 1323 N N . GLY A 1 178 ? -18.975 0.241 6.744 1.00 96.62 178 GLY A N 1
ATOM 1324 C CA . GLY A 1 178 ? -20.031 0.999 7.414 1.00 96.62 178 GLY A CA 1
ATOM 1325 C C . GLY A 1 178 ? -19.700 2.489 7.438 1.00 96.62 178 GLY A C 1
ATOM 1326 O O . GLY A 1 178 ? -18.693 2.911 6.875 1.00 96.62 178 GLY A O 1
ATOM 1327 N N . TYR A 1 179 ? -20.542 3.303 8.075 1.00 97.50 179 TYR A N 1
ATOM 1328 C CA . TYR A 1 179 ? -20.242 4.718 8.298 1.00 97.50 179 TYR A CA 1
ATOM 1329 C C . TYR A 1 179 ? -20.977 5.242 9.533 1.00 97.50 179 TYR A C 1
ATOM 1331 O O . TYR A 1 179 ? -22.188 5.467 9.509 1.00 97.50 179 TYR A O 1
ATOM 1339 N N . VAL A 1 180 ? -20.235 5.447 10.618 1.00 97.50 180 VAL A N 1
ATOM 1340 C CA . VAL A 1 180 ? -20.725 6.083 11.843 1.00 97.50 180 VAL A CA 1
ATOM 1341 C C . VAL A 1 180 ? -19.864 7.316 12.107 1.00 97.50 180 VAL A C 1
ATOM 1343 O O . VAL A 1 180 ? -18.688 7.157 12.437 1.00 97.50 180 VAL A O 1
ATOM 1346 N N . PRO A 1 181 ? -20.395 8.540 11.952 1.00 95.69 181 PRO A N 1
ATOM 1347 C CA . PRO A 1 181 ? -19.624 9.752 12.189 1.00 95.69 181 PRO A CA 1
ATOM 1348 C C . PRO A 1 181 ? -19.387 9.973 13.687 1.00 95.69 181 PRO A C 1
ATOM 1350 O O . PRO A 1 181 ? -20.282 9.769 14.508 1.00 95.69 181 PRO A O 1
ATOM 1353 N N . ASN A 1 182 ? -18.174 10.409 14.029 1.00 92.75 182 ASN A N 1
ATOM 1354 C CA . ASN A 1 182 ? -17.779 10.868 15.362 1.00 92.75 182 ASN A CA 1
ATOM 1355 C C . ASN A 1 182 ? -18.136 9.934 16.544 1.00 92.75 182 ASN A C 1
ATOM 1357 O O . ASN A 1 182 ? -18.574 10.418 17.596 1.00 92.75 182 ASN A O 1
ATOM 1361 N N . PRO A 1 183 ? -17.963 8.600 16.437 1.00 94.31 183 PRO A N 1
ATOM 1362 C CA . PRO A 1 183 ? -18.345 7.704 17.517 1.00 94.31 183 PRO A CA 1
ATOM 1363 C C . PRO A 1 183 ? -17.413 7.902 18.713 1.00 94.31 183 PRO A C 1
ATOM 1365 O O . PRO A 1 183 ? -16.212 8.092 18.553 1.00 94.31 183 PRO A O 1
ATOM 1368 N N . GLY A 1 184 ? -17.962 7.873 19.929 1.00 87.25 184 GLY A N 1
ATOM 1369 C CA . GLY A 1 184 ? -17.161 8.004 21.151 1.00 87.25 184 GLY A CA 1
ATOM 1370 C C . GLY A 1 184 ? -16.382 9.323 21.257 1.00 87.25 184 GLY A C 1
ATOM 1371 O O . GLY A 1 184 ? -15.303 9.338 21.845 1.00 87.25 184 GLY A O 1
ATOM 1372 N N . ASN A 1 185 ? -16.909 10.413 20.685 1.00 87.88 185 ASN A N 1
ATOM 1373 C CA . ASN A 1 185 ? -16.240 11.718 20.588 1.00 87.88 185 ASN A CA 1
ATOM 1374 C C . ASN A 1 185 ? -14.904 11.669 19.818 1.00 87.88 185 ASN A C 1
ATOM 1376 O O . ASN A 1 185 ? -13.978 12.425 20.123 1.00 87.88 185 ASN A O 1
ATOM 1380 N N . SER A 1 186 ? -14.779 10.776 18.834 1.00 92.94 186 SER A N 1
ATOM 1381 C CA . SER A 1 186 ? -13.681 10.821 17.869 1.00 92.94 186 SER A CA 1
ATOM 1382 C C . SER A 1 186 ? -13.894 11.917 16.817 1.00 92.94 186 SER A C 1
ATOM 1384 O O . SER A 1 186 ? -15.030 12.241 16.469 1.00 92.94 186 SER A O 1
ATOM 1386 N N . ALA A 1 187 ? -12.811 12.470 16.268 1.00 93.25 187 ALA A N 1
ATOM 1387 C CA . ALA A 1 187 ? -12.888 13.425 15.155 1.00 93.25 187 ALA A CA 1
ATOM 1388 C C . ALA A 1 187 ? -13.298 12.759 13.823 1.00 93.25 187 ALA A C 1
ATOM 1390 O O . ALA A 1 187 ? -14.034 13.356 13.038 1.00 93.25 187 ALA A O 1
ATOM 1391 N N . GLY A 1 188 ? -12.842 11.525 13.580 1.00 91.88 188 GLY A N 1
ATOM 1392 C CA . GLY A 1 188 ? -13.137 10.740 12.376 1.00 91.88 188 GLY A CA 1
ATOM 1393 C C . GLY A 1 188 ? -14.404 9.885 12.459 1.00 91.88 188 GLY A C 1
ATOM 1394 O O . GLY A 1 188 ? -15.066 9.807 13.496 1.00 91.88 188 GLY A O 1
ATOM 1395 N N . ALA A 1 189 ? -14.725 9.221 11.347 1.00 96.19 189 ALA A N 1
ATOM 1396 C CA . ALA A 1 189 ? -15.815 8.254 11.253 1.00 96.19 189 ALA A CA 1
ATOM 1397 C C . ALA A 1 189 ? -15.301 6.816 11.428 1.00 96.19 189 ALA A C 1
ATOM 1399 O O . ALA A 1 189 ? -14.227 6.467 10.936 1.00 96.19 189 ALA A O 1
ATOM 1400 N N . LEU A 1 190 ? -16.097 5.971 12.085 1.00 98.06 190 LEU A N 1
ATOM 1401 C CA . LEU A 1 190 ? -15.905 4.522 12.078 1.00 98.06 190 LEU A CA 1
ATOM 1402 C C . LEU A 1 190 ? -16.528 3.967 10.798 1.00 98.06 190 LEU A C 1
ATOM 1404 O O . LEU A 1 190 ? -17.744 4.046 10.618 1.00 98.06 190 LEU A O 1
ATOM 1408 N N . CYS A 1 191 ? -15.699 3.409 9.924 1.00 98.38 191 CYS A N 1
ATOM 1409 C CA . CYS A 1 191 ? -16.106 2.957 8.594 1.00 98.38 191 CYS A CA 1
ATOM 1410 C C . CYS A 1 191 ? -16.265 1.435 8.500 1.00 98.38 191 CYS A C 1
ATOM 1412 O O . CYS A 1 191 ? -16.096 0.835 7.439 1.00 98.38 191 CYS A O 1
ATOM 1414 N N . LEU A 1 192 ? -16.575 0.811 9.634 1.00 98.50 192 LEU A N 1
ATOM 1415 C CA . LEU A 1 192 ? -16.770 -0.624 9.787 1.00 98.50 192 LEU A CA 1
ATOM 1416 C C . LEU A 1 192 ? -18.246 -0.929 10.051 1.00 98.50 192 LEU A C 1
ATOM 1418 O O . LEU A 1 192 ? -18.958 -0.130 10.666 1.00 98.50 192 LEU A O 1
ATOM 1422 N N . GLY A 1 193 ? -18.687 -2.098 9.609 1.00 97.56 193 GLY A N 1
ATOM 1423 C CA . GLY A 1 193 ? -20.020 -2.653 9.803 1.00 97.56 193 GLY A CA 1
ATOM 1424 C C . GLY A 1 193 ? -19.968 -4.142 10.159 1.00 97.56 193 GLY A C 1
ATOM 1425 O O . GLY A 1 193 ? -18.899 -4.714 10.383 1.00 97.56 193 GLY A O 1
ATOM 1426 N N . GLY A 1 194 ? -21.146 -4.761 10.263 1.00 97.00 194 GLY A N 1
ATOM 1427 C CA . GLY A 1 194 ? -21.284 -6.145 10.722 1.00 97.00 194 GLY A CA 1
ATOM 1428 C C . GLY A 1 194 ? -20.798 -6.335 12.162 1.00 97.00 194 GLY A C 1
ATOM 1429 O O . GLY A 1 194 ? -20.929 -5.437 13.003 1.00 97.00 194 GLY A O 1
ATOM 1430 N N . ARG A 1 195 ? -20.242 -7.512 12.471 1.00 97.88 195 ARG A N 1
ATOM 1431 C CA . ARG A 1 195 ? -19.549 -7.729 13.746 1.00 97.88 195 ARG A CA 1
ATOM 1432 C C . ARG A 1 195 ? -18.202 -7.021 13.711 1.00 97.88 195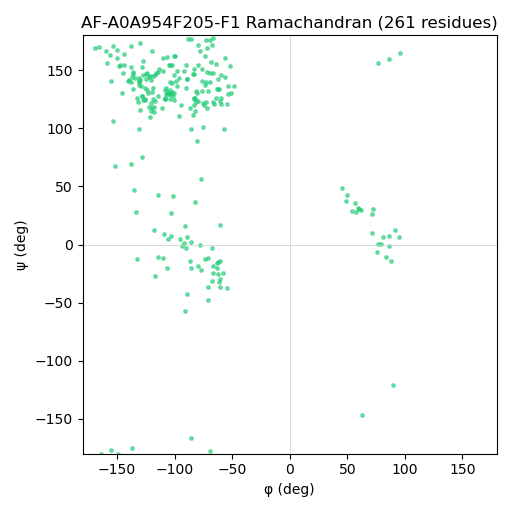 ARG A C 1
ATOM 1434 O O . ARG A 1 195 ? -17.355 -7.335 12.883 1.00 97.88 195 ARG A O 1
ATOM 1441 N N . ILE A 1 196 ? -18.008 -6.089 14.639 1.00 98.38 196 ILE A N 1
ATOM 1442 C CA . ILE A 1 196 ? -16.767 -5.323 14.756 1.00 98.38 196 ILE A CA 1
ATOM 1443 C C . ILE A 1 196 ? -15.921 -5.904 15.886 1.00 98.38 196 ILE A C 1
ATOM 1445 O O . ILE A 1 196 ? -16.376 -6.012 17.027 1.00 98.38 196 ILE A O 1
ATOM 1449 N N . GLY A 1 197 ? -14.689 -6.268 15.549 1.00 98.31 197 GLY A N 1
ATOM 1450 C CA . GLY A 1 197 ? -13.669 -6.775 16.452 1.00 98.31 197 GLY A CA 1
ATOM 1451 C C . GLY A 1 197 ? -12.576 -5.747 16.724 1.00 98.31 197 GLY A C 1
ATOM 1452 O O . GLY A 1 197 ? -12.395 -4.779 15.978 1.00 98.31 197 GLY A O 1
ATOM 1453 N N . ARG A 1 198 ? -11.830 -5.968 17.806 1.00 98.12 198 ARG A N 1
ATOM 1454 C CA . ARG A 1 198 ? -10.681 -5.147 18.205 1.00 98.12 198 ARG A CA 1
ATOM 1455 C C . ARG A 1 198 ? -9.468 -6.043 18.349 1.00 98.12 198 ARG A C 1
ATOM 1457 O O . ARG A 1 198 ? -9.558 -7.074 19.000 1.00 98.12 198 ARG A O 1
ATOM 1464 N N . PHE A 1 199 ? -8.342 -5.645 17.777 1.00 98.19 199 PHE A N 1
ATOM 1465 C CA . PHE A 1 199 ? -7.083 -6.338 18.027 1.00 98.19 199 PHE A CA 1
ATOM 1466 C C . PHE A 1 199 ? -6.512 -5.857 19.367 1.00 98.19 199 PHE A C 1
ATOM 1468 O O . PHE A 1 199 ? -5.803 -4.854 19.421 1.00 98.19 199 PHE A O 1
ATOM 1475 N N . ASP A 1 200 ? -6.892 -6.532 20.454 1.00 96.00 200 ASP A N 1
ATOM 1476 C CA . ASP A 1 200 ? -6.564 -6.177 21.841 1.00 96.00 200 ASP A CA 1
ATOM 1477 C C . ASP A 1 200 ? -5.737 -7.239 22.588 1.00 96.00 200 ASP A C 1
ATOM 1479 O O . ASP A 1 200 ? -5.533 -7.149 23.802 1.00 96.00 200 ASP A O 1
ATOM 1483 N N . GLY A 1 201 ? -5.197 -8.217 21.858 1.00 93.44 201 GLY A N 1
ATOM 1484 C CA . GLY A 1 201 ? -4.275 -9.211 22.389 1.00 93.44 201 GLY A CA 1
ATOM 1485 C C . GLY A 1 201 ? -2.914 -8.627 22.808 1.00 93.44 201 GLY A C 1
ATOM 1486 O O . GLY A 1 201 ? -2.594 -7.465 22.528 1.00 93.44 201 GLY A O 1
ATOM 1487 N N . PRO A 1 202 ? -2.059 -9.433 23.467 1.00 92.69 202 PRO A N 1
ATOM 1488 C CA . PRO A 1 202 ? -0.744 -8.990 23.926 1.00 92.69 202 PRO A CA 1
ATOM 1489 C C . PRO A 1 202 ? 0.100 -8.387 22.795 1.00 92.69 202 PRO A C 1
ATOM 1491 O O . PRO A 1 202 ? 0.387 -9.049 21.802 1.00 92.69 202 PRO A O 1
ATOM 1494 N N . GLY A 1 203 ? 0.502 -7.123 22.954 1.00 90.25 203 GLY A N 1
ATOM 1495 C CA . GLY A 1 203 ? 1.321 -6.400 21.974 1.00 90.25 203 GLY A CA 1
ATOM 1496 C C . GLY A 1 203 ? 0.568 -5.848 20.756 1.00 90.25 203 GLY A C 1
ATOM 1497 O O . GLY A 1 203 ? 1.200 -5.222 19.914 1.00 90.25 203 GLY A O 1
ATOM 1498 N N . GLN A 1 204 ? -0.754 -6.035 20.660 1.00 95.50 204 GLN A N 1
ATOM 1499 C CA . GLN A 1 204 ? -1.568 -5.508 19.551 1.00 95.50 204 GLN A CA 1
ATOM 1500 C C . GLN A 1 204 ? -2.041 -4.065 19.782 1.00 95.50 204 GLN A C 1
ATOM 1502 O O . GLN A 1 204 ? -2.371 -3.356 18.833 1.00 95.50 204 GLN A O 1
ATOM 1507 N N . ILE A 1 205 ? -2.035 -3.625 21.044 1.00 95.62 205 ILE A N 1
ATOM 1508 C CA . ILE A 1 205 ? -2.271 -2.240 21.447 1.00 95.62 205 ILE A CA 1
ATOM 1509 C C . ILE A 1 205 ? -0.944 -1.655 21.920 1.00 95.62 205 ILE A C 1
ATOM 1511 O O . ILE A 1 205 ? -0.304 -2.185 22.831 1.00 95.62 205 ILE A O 1
ATOM 1515 N N . GLY A 1 206 ? -0.552 -0.532 21.332 1.00 93.56 206 GLY A N 1
ATOM 1516 C CA . GLY A 1 206 ? 0.712 0.118 21.645 1.00 93.56 206 GLY A CA 1
ATOM 1517 C C . GLY A 1 206 ? 0.779 1.542 21.110 1.00 93.56 206 GLY A C 1
ATOM 1518 O O . GLY A 1 206 ? -0.118 1.971 20.382 1.00 93.56 206 GLY A O 1
ATOM 1519 N N . PRO A 1 207 ? 1.801 2.310 21.509 1.00 96.94 207 PRO A N 1
ATOM 1520 C CA . PRO A 1 207 ? 2.012 3.634 20.957 1.00 96.94 207 PRO A CA 1
ATOM 1521 C C . PRO A 1 207 ? 2.462 3.554 19.492 1.00 96.94 207 PRO A C 1
ATOM 1523 O O . PRO A 1 207 ? 3.211 2.646 19.129 1.00 96.94 207 PRO A O 1
ATOM 1526 N N . ALA A 1 208 ? 2.074 4.537 18.676 1.00 97.44 208 ALA A N 1
ATOM 1527 C CA . ALA A 1 208 ? 2.745 4.780 17.401 1.00 97.44 208 ALA A CA 1
ATOM 1528 C C . ALA A 1 208 ? 4.232 5.094 17.645 1.00 97.44 208 ALA A C 1
ATOM 1530 O O . ALA A 1 208 ? 4.585 5.728 18.649 1.00 97.44 208 ALA A O 1
ATOM 1531 N N . ASP A 1 209 ? 5.100 4.667 16.733 1.00 97.56 209 ASP A N 1
ATOM 1532 C CA . ASP A 1 209 ? 6.535 4.915 16.835 1.00 97.56 209 ASP A CA 1
ATOM 1533 C C . ASP A 1 209 ? 6.897 6.402 16.629 1.00 97.56 209 ASP A C 1
ATOM 1535 O O . ASP A 1 209 ? 6.041 7.273 16.451 1.00 97.56 209 ASP A O 1
ATOM 1539 N N . ALA A 1 210 ? 8.194 6.719 16.664 1.00 96.94 210 ALA A N 1
ATOM 1540 C CA . ALA A 1 210 ? 8.682 8.088 16.489 1.00 96.94 210 ALA A CA 1
ATOM 1541 C C . ALA A 1 210 ? 8.368 8.690 15.103 1.00 96.94 210 ALA A C 1
ATOM 1543 O O . ALA A 1 210 ? 8.379 9.912 14.962 1.00 96.94 210 ALA A O 1
ATOM 1544 N N . ALA A 1 211 ? 8.091 7.855 14.098 1.00 96.31 211 ALA A N 1
ATOM 1545 C CA . ALA A 1 211 ? 7.686 8.267 12.759 1.00 96.31 211 ALA A CA 1
ATOM 1546 C C . ALA A 1 211 ? 6.155 8.353 12.605 1.00 96.31 211 ALA A C 1
ATOM 1548 O O . ALA A 1 211 ? 5.675 8.673 11.520 1.00 96.31 211 ALA A O 1
ATOM 1549 N N . GLY A 1 212 ? 5.385 8.086 13.667 1.00 97.38 212 GLY A N 1
ATOM 1550 C CA . GLY A 1 212 ? 3.925 8.068 13.609 1.00 97.38 212 GLY A CA 1
ATOM 1551 C C . GLY A 1 212 ? 3.386 6.845 12.868 1.00 97.38 212 GLY A C 1
ATOM 1552 O O . GLY A 1 212 ? 2.335 6.937 12.236 1.00 97.38 212 GLY A O 1
ATOM 1553 N N . LEU A 1 213 ? 4.105 5.720 12.918 1.00 97.94 213 LEU A N 1
ATOM 1554 C CA . LEU A 1 213 ? 3.739 4.463 12.274 1.00 97.94 213 LEU A CA 1
ATOM 1555 C C . LEU A 1 213 ? 3.429 3.374 13.305 1.00 97.94 213 LEU A C 1
ATOM 1557 O O . LEU A 1 213 ? 3.984 3.343 14.405 1.00 97.94 213 LEU A O 1
ATOM 1561 N N . VAL A 1 214 ? 2.561 2.442 12.921 1.00 97.94 214 VAL A N 1
ATOM 1562 C CA . VAL A 1 214 ? 2.384 1.162 13.613 1.00 97.94 214 VAL A CA 1
ATOM 1563 C C . VAL A 1 214 ? 2.071 0.066 12.597 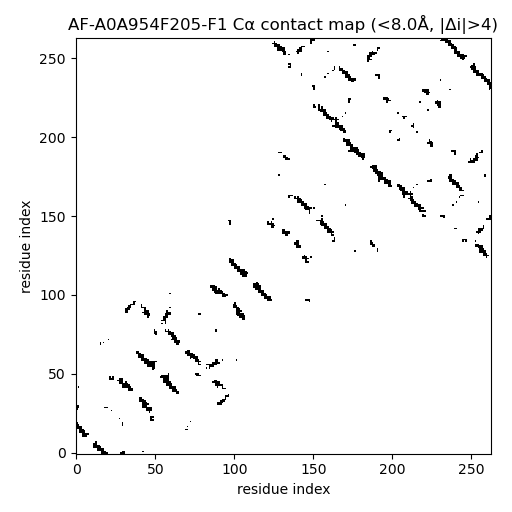1.00 97.94 214 VAL A C 1
ATOM 1565 O O . VAL A 1 214 ? 1.429 0.315 11.574 1.00 97.94 214 VAL A O 1
ATOM 1568 N N . GLU A 1 215 ? 2.523 -1.151 12.880 1.00 97.44 215 GLU A N 1
ATOM 1569 C CA . GLU A 1 215 ? 2.234 -2.330 12.070 1.00 97.44 215 GLU A CA 1
ATOM 1570 C C . GLU A 1 215 ? 1.743 -3.474 12.959 1.00 97.44 215 GLU A C 1
ATOM 1572 O O . GLU A 1 215 ? 2.257 -3.684 14.059 1.00 97.44 215 GLU A O 1
ATOM 1577 N N . LEU A 1 216 ? 0.748 -4.217 12.477 1.00 97.81 216 LEU A N 1
ATOM 1578 C CA . LEU A 1 216 ? 0.184 -5.384 13.142 1.00 97.81 216 LEU A CA 1
ATOM 1579 C C . LEU A 1 216 ? 0.148 -6.569 12.177 1.00 97.81 216 LEU A C 1
ATOM 1581 O O . LEU A 1 216 ? -0.429 -6.473 11.098 1.00 97.81 216 LEU A O 1
ATOM 1585 N N . SER A 1 217 ? 0.701 -7.708 12.595 1.00 97.25 217 SER A N 1
ATOM 1586 C CA . SER A 1 217 ? 0.449 -8.994 11.934 1.00 97.25 217 SER A CA 1
ATOM 1587 C C . SER A 1 217 ? -0.886 -9.567 12.400 1.00 97.25 217 SER A C 1
ATOM 1589 O O . SER A 1 217 ? -1.148 -9.629 13.602 1.00 97.25 217 SER A O 1
ATOM 1591 N N . VAL A 1 218 ? -1.727 -9.971 11.451 1.00 97.31 218 VAL A N 1
ATOM 1592 C CA . VAL A 1 218 ? -3.086 -10.453 11.712 1.00 97.31 218 VAL A CA 1
ATOM 1593 C C . VAL A 1 218 ? -3.118 -11.976 11.646 1.00 97.31 218 VAL A C 1
ATOM 1595 O O . VAL A 1 218 ? -2.718 -12.569 10.646 1.00 97.31 218 VAL A O 1
ATOM 1598 N N . ASP A 1 219 ? -3.648 -12.604 12.696 1.00 96.38 219 ASP A N 1
ATOM 1599 C CA . ASP A 1 219 ? -4.027 -14.016 12.658 1.00 96.38 219 ASP A CA 1
ATOM 1600 C C . ASP A 1 219 ? -5.326 -14.168 11.858 1.00 96.38 219 ASP A C 1
ATOM 1602 O O . ASP A 1 219 ? -6.426 -13.889 12.338 1.00 96.38 219 ASP A O 1
ATOM 1606 N N . THR A 1 220 ? -5.185 -14.597 10.607 1.00 96.56 220 THR A N 1
ATOM 1607 C CA . THR A 1 220 ? -6.304 -14.807 9.683 1.00 96.56 220 THR A CA 1
ATOM 1608 C C . THR A 1 220 ? -7.166 -16.016 10.052 1.00 96.56 220 THR A C 1
ATOM 1610 O O . THR A 1 220 ? -8.258 -16.160 9.507 1.00 96.56 220 THR A O 1
ATOM 1613 N N . GLY A 1 221 ? -6.722 -16.881 10.971 1.00 97.12 221 GLY A N 1
ATOM 1614 C CA . GLY A 1 221 ? -7.493 -18.024 11.464 1.00 97.12 221 GLY A CA 1
ATOM 1615 C C . GLY A 1 221 ? -8.419 -17.692 12.637 1.00 97.12 221 GLY A C 1
ATOM 1616 O O . GLY A 1 221 ? -9.301 -18.491 12.952 1.00 97.12 221 GLY A O 1
ATOM 1617 N N . ALA A 1 222 ? -8.235 -16.536 13.280 1.00 96.62 222 ALA A N 1
ATOM 1618 C CA . ALA A 1 222 ? -8.956 -16.170 14.495 1.00 96.62 222 ALA A CA 1
ATOM 1619 C C . ALA A 1 222 ? -9.107 -14.647 14.640 1.00 96.62 222 ALA A C 1
ATOM 1621 O O . ALA A 1 222 ? -8.554 -14.024 15.549 1.00 96.62 222 ALA A O 1
ATOM 1622 N N . LEU A 1 223 ? -9.899 -14.028 13.762 1.00 97.88 223 LEU A N 1
ATOM 1623 C CA . LEU A 1 223 ? -10.229 -12.613 13.894 1.00 97.88 223 LEU A CA 1
ATOM 1624 C C . LEU A 1 223 ? -10.991 -12.344 15.202 1.00 97.88 223 LEU A C 1
ATOM 1626 O O . LEU A 1 223 ? -11.855 -13.142 15.596 1.00 97.88 223 LEU A O 1
ATOM 1630 N N . PRO A 1 224 ? -10.733 -11.200 15.863 1.00 97.94 224 PRO A N 1
ATOM 1631 C CA . PRO A 1 224 ? -11.269 -10.879 17.184 1.00 97.94 224 PRO A CA 1
ATOM 1632 C C . PRO A 1 224 ? -12.699 -10.310 17.136 1.00 97.94 224 PRO A C 1
ATOM 1634 O O . PRO A 1 224 ? -13.051 -9.403 17.892 1.00 97.94 224 PRO A O 1
ATOM 1637 N N . VAL A 1 225 ? -13.536 -10.808 16.223 1.00 97.94 225 VAL A N 1
ATOM 1638 C CA . VAL A 1 225 ? -14.993 -10.605 16.279 1.00 97.94 225 VAL A CA 1
ATOM 1639 C C . VAL A 1 225 ? -15.614 -11.552 17.311 1.00 97.94 225 VAL A C 1
ATOM 1641 O O . VAL A 1 225 ? -14.967 -12.495 17.757 1.00 97.94 225 VAL A O 1
ATOM 1644 N N . THR A 1 226 ? -16.870 -11.329 17.709 1.00 96.06 226 THR A N 1
ATOM 1645 C CA . THR A 1 226 ? -17.546 -12.178 18.709 1.00 96.06 226 THR A CA 1
ATOM 1646 C C . THR A 1 226 ? -18.771 -12.874 18.106 1.00 96.06 226 THR A C 1
ATOM 1648 O O . THR A 1 226 ? -19.711 -12.185 17.706 1.00 96.06 226 THR A O 1
ATOM 1651 N N . PRO A 1 227 ? -18.814 -14.222 18.050 1.00 96.31 227 PRO A N 1
ATOM 1652 C CA . PRO A 1 227 ? -17.699 -15.149 18.303 1.00 96.31 227 PRO A CA 1
ATOM 1653 C C . PRO A 1 227 ? -16.567 -14.994 17.275 1.00 96.31 227 PRO A C 1
ATOM 1655 O O . PRO A 1 227 ? -16.833 -14.551 16.155 1.00 96.31 227 PRO A O 1
ATOM 1658 N N . SER A 1 228 ? -15.342 -15.383 17.656 1.00 97.75 228 SER A N 1
ATOM 1659 C CA . SER A 1 228 ? -14.158 -15.315 16.783 1.00 97.75 228 SER A CA 1
ATOM 1660 C C . SER A 1 228 ? -14.384 -16.092 15.489 1.00 97.75 228 SER A C 1
ATOM 1662 O O . SER A 1 228 ? -15.077 -17.114 15.491 1.00 97.75 228 SER A O 1
ATOM 1664 N N . ALA A 1 229 ? -13.834 -15.584 14.387 1.00 97.31 229 ALA A N 1
ATOM 1665 C CA . ALA A 1 229 ? -14.040 -16.139 13.056 1.00 97.31 22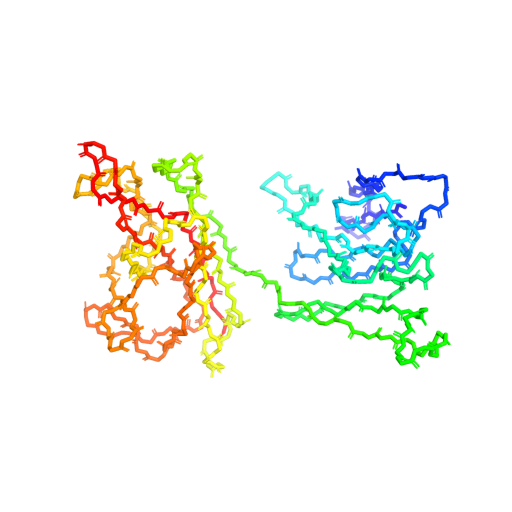9 ALA A CA 1
ATOM 1666 C C . ALA A 1 229 ? -12.728 -16.155 12.254 1.00 97.31 229 ALA A C 1
ATOM 1668 O O . ALA A 1 229 ? -11.971 -15.188 12.329 1.00 97.31 229 ALA A O 1
ATOM 1669 N N . PRO A 1 230 ? -12.446 -17.214 11.477 1.00 97.38 230 PRO A N 1
ATOM 1670 C CA . PRO A 1 230 ? -11.393 -17.175 10.471 1.00 97.38 230 PRO A CA 1
ATOM 1671 C C . PRO A 1 230 ? -11.835 -16.331 9.270 1.00 97.38 230 PRO A C 1
ATOM 1673 O O . PRO A 1 230 ? -13.027 -16.140 9.041 1.00 97.38 230 PRO A O 1
ATOM 1676 N N . ILE A 1 231 ? -10.871 -15.901 8.463 1.00 97.50 231 ILE A N 1
ATOM 1677 C CA . ILE A 1 231 ? -11.123 -15.373 7.123 1.00 97.50 231 ILE A CA 1
ATOM 1678 C C . ILE A 1 231 ? -11.258 -16.546 6.149 1.00 97.50 231 ILE A C 1
ATOM 1680 O O . ILE A 1 231 ? -10.353 -17.383 6.060 1.00 97.50 231 ILE A O 1
ATOM 1684 N N . LEU A 1 232 ? -12.358 -16.593 5.395 1.00 96.31 232 LEU A N 1
ATOM 1685 C CA . LEU A 1 232 ? -12.570 -17.587 4.342 1.00 96.31 232 LEU A CA 1
ATOM 1686 C C . LEU A 1 232 ? -12.364 -16.990 2.943 1.00 96.31 232 LEU A C 1
ATOM 1688 O O . LEU A 1 232 ? -12.528 -15.793 2.712 1.00 96.31 232 LEU A O 1
ATOM 1692 N N . ALA A 1 233 ? -12.011 -17.849 1.987 1.00 95.44 233 ALA A N 1
ATOM 1693 C CA . ALA A 1 233 ? -11.899 -17.470 0.583 1.00 95.44 233 ALA A CA 1
ATOM 1694 C C . ALA A 1 233 ? -13.261 -17.013 0.030 1.00 95.44 233 ALA A C 1
ATOM 1696 O O . ALA A 1 233 ? -14.275 -17.688 0.220 1.00 95.44 233 ALA A O 1
ATOM 1697 N N . GLY A 1 234 ? -13.268 -15.892 -0.687 1.00 95.81 234 GLY A N 1
ATOM 1698 C CA . GLY A 1 234 ? -14.460 -15.247 -1.233 1.00 95.81 234 GLY A CA 1
ATOM 1699 C C . GLY A 1 234 ? -15.162 -14.280 -0.276 1.00 95.81 234 GLY A C 1
ATOM 1700 O O . GLY A 1 234 ? -16.156 -13.678 -0.678 1.00 95.81 234 GLY A O 1
ATOM 1701 N N . GLU A 1 235 ? -14.674 -14.112 0.956 1.00 96.00 235 GLU A N 1
ATOM 1702 C CA . GLU A 1 235 ? -15.206 -13.127 1.902 1.00 96.00 235 GLU A CA 1
ATOM 1703 C C . GLU A 1 235 ? -14.473 -11.790 1.810 1.00 96.00 235 GLU A C 1
ATOM 1705 O O . GLU A 1 235 ? -13.269 -11.738 1.540 1.00 96.00 235 GLU A O 1
ATOM 1710 N N . SER A 1 236 ? -15.202 -10.714 2.104 1.00 97.31 236 SER A N 1
ATOM 1711 C CA . SER A 1 236 ? -14.621 -9.394 2.316 1.00 97.31 236 SER A CA 1
ATOM 1712 C C . SER A 1 236 ? -14.540 -9.073 3.804 1.00 97.31 236 SER A C 1
ATOM 1714 O O . SER A 1 236 ? -15.486 -9.330 4.544 1.00 97.31 236 SER A O 1
ATOM 1716 N N . TRP A 1 237 ? -13.435 -8.462 4.225 1.00 98.56 237 TRP A N 1
ATOM 1717 C CA . TRP A 1 237 ? -13.272 -7.906 5.569 1.00 98.56 237 TRP A CA 1
ATOM 1718 C C . TRP A 1 237 ? -12.743 -6.479 5.484 1.00 98.56 237 TRP A C 1
ATOM 1720 O O . TRP A 1 237 ? -11.875 -6.176 4.661 1.00 98.56 237 TRP A O 1
ATOM 1730 N N . THR A 1 238 ? -13.249 -5.599 6.344 1.00 98.75 238 THR A N 1
ATOM 1731 C CA . THR A 1 238 ? -12.838 -4.194 6.401 1.00 98.75 238 THR A CA 1
ATOM 1732 C C . THR A 1 238 ? -11.990 -3.943 7.637 1.00 98.75 238 THR A C 1
ATOM 1734 O O . THR A 1 238 ? -12.344 -4.352 8.741 1.00 98.75 238 THR A O 1
ATOM 1737 N N . PHE A 1 239 ? -10.881 -3.233 7.466 1.00 98.75 239 PHE A N 1
ATOM 1738 C CA . PHE A 1 239 ? -9.949 -2.881 8.529 1.00 98.75 239 PHE A CA 1
ATOM 1739 C C . PHE A 1 239 ? -9.887 -1.366 8.697 1.00 98.75 239 PHE A C 1
ATOM 1741 O O . PHE A 1 239 ? -9.998 -0.611 7.730 1.00 98.75 239 PHE A O 1
ATOM 1748 N N . GLN A 1 240 ? -9.700 -0.912 9.933 1.00 98.69 240 GLN A N 1
ATOM 1749 C CA . GLN A 1 240 ? -9.500 0.501 10.259 1.00 98.69 240 GLN A CA 1
ATOM 1750 C C . GLN A 1 240 ? -8.574 0.622 11.471 1.00 98.69 240 GLN A C 1
ATOM 1752 O O . GLN A 1 240 ? -8.503 -0.283 12.299 1.00 98.69 240 GLN A O 1
ATOM 1757 N N . CYS A 1 241 ? -7.873 1.741 11.610 1.00 98.31 241 CYS A N 1
ATOM 1758 C CA . CYS A 1 241 ? -7.081 2.051 12.792 1.00 98.31 241 CYS A CA 1
ATOM 1759 C C . CYS A 1 241 ? -7.770 3.150 13.612 1.00 98.31 241 CYS A C 1
ATOM 1761 O O . CYS A 1 241 ? -8.130 4.204 13.088 1.00 98.31 241 CYS A O 1
ATOM 1763 N N . TRP A 1 242 ? -7.935 2.912 14.912 1.00 97.94 242 TRP A N 1
ATOM 1764 C CA . TRP A 1 242 ? -8.273 3.927 15.906 1.00 97.94 242 TRP A CA 1
ATOM 1765 C C . TRP A 1 242 ? -6.998 4.372 16.620 1.00 97.94 242 TRP A C 1
ATOM 1767 O O . TRP A 1 242 ? -6.147 3.546 16.952 1.00 97.94 242 TRP A O 1
ATOM 1777 N N . TYR A 1 243 ? -6.873 5.661 16.914 1.00 97.44 243 TYR A N 1
ATOM 1778 C CA . TYR A 1 243 ? -5.753 6.172 17.697 1.00 97.44 243 TYR A CA 1
ATOM 1779 C C . TYR A 1 243 ? -6.175 7.311 18.618 1.00 97.44 243 TYR A C 1
ATOM 1781 O O . TYR A 1 243 ? -7.152 8.030 18.382 1.00 97.44 243 TYR A O 1
ATOM 1789 N N . ARG A 1 244 ? -5.413 7.476 19.699 1.00 96.25 244 ARG A N 1
ATOM 1790 C CA . ARG A 1 244 ? -5.558 8.602 20.612 1.00 96.25 244 ARG A CA 1
ATOM 1791 C C . ARG A 1 244 ? -5.059 9.874 19.936 1.00 96.25 244 ARG A C 1
ATOM 1793 O O . ARG A 1 244 ? -3.968 9.910 19.377 1.00 96.25 244 ARG A O 1
ATOM 1800 N N . ASP A 1 245 ? -5.871 10.916 20.031 1.00 93.75 245 ASP A N 1
ATOM 1801 C CA . ASP A 1 245 ? -5.586 12.241 19.496 1.00 93.75 245 ASP A CA 1
ATOM 1802 C C . ASP A 1 245 ? -5.708 13.259 20.630 1.00 93.75 245 ASP A C 1
ATOM 1804 O O . ASP A 1 245 ? -6.548 13.127 21.519 1.00 93.75 245 ASP A O 1
ATOM 1808 N N . THR A 1 246 ? -4.842 14.261 20.633 1.00 83.06 246 THR A N 1
ATOM 1809 C CA . THR A 1 246 ? -4.764 15.290 21.671 1.00 83.06 246 THR A CA 1
ATOM 1810 C C . THR A 1 246 ? -5.425 16.590 21.217 1.00 83.06 246 THR A C 1
ATOM 1812 O O . THR A 1 246 ? -4.885 17.674 21.434 1.00 83.06 246 THR A O 1
ATOM 1815 N N . GLN A 1 247 ? -6.585 16.505 20.559 1.00 78.31 247 GLN A N 1
ATOM 1816 C CA . GLN A 1 247 ? -7.373 17.689 20.215 1.00 78.31 247 GLN A CA 1
ATOM 1817 C C . GLN A 1 247 ? -8.194 18.184 21.424 1.00 78.31 247 GLN A C 1
ATOM 1819 O O . GLN A 1 247 ? -8.533 17.395 22.309 1.00 78.31 247 GLN A O 1
ATOM 1824 N N . PRO A 1 248 ? -8.552 19.484 21.480 1.00 74.75 248 PRO A N 1
ATOM 1825 C CA . PRO A 1 248 ? -9.242 20.070 22.635 1.00 74.75 248 PRO A CA 1
ATOM 1826 C C . PRO A 1 248 ? -10.608 19.447 22.960 1.00 74.75 248 PRO A C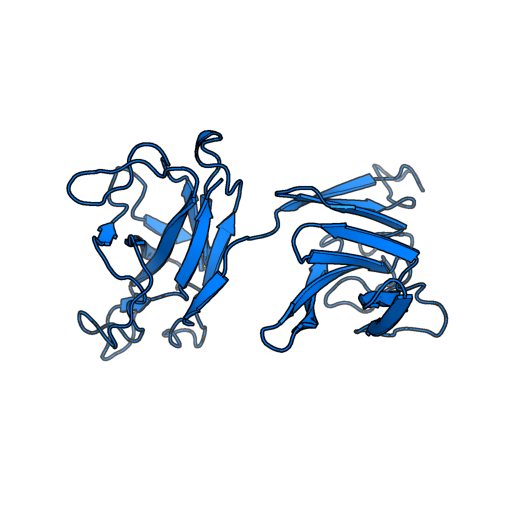 1
ATOM 1828 O O . PRO A 1 248 ? -11.026 19.453 24.115 1.00 74.75 248 PRO A O 1
ATOM 1831 N N . THR A 1 249 ? -11.319 18.939 21.950 1.00 75.94 249 THR A N 1
ATOM 1832 C CA . THR A 1 249 ? -12.704 18.446 22.067 1.00 75.94 249 THR A CA 1
ATOM 1833 C C . THR A 1 249 ? -12.848 16.957 21.764 1.00 75.94 249 THR A C 1
ATOM 1835 O O . THR A 1 249 ? -13.743 16.309 22.303 1.00 75.94 249 THR A O 1
ATOM 1838 N N . THR A 1 250 ? -11.962 16.400 20.941 1.00 76.44 250 THR A N 1
ATOM 1839 C CA . THR A 1 250 ? -11.970 14.995 20.524 1.00 76.44 250 THR A CA 1
ATOM 1840 C C . THR A 1 250 ? -10.674 14.327 20.964 1.00 76.44 250 THR A C 1
ATOM 1842 O O . THR A 1 250 ? -9.586 14.696 20.536 1.00 76.44 250 THR A O 1
ATOM 1845 N N . GLN A 1 251 ? -10.778 13.325 21.836 1.00 87.38 251 GLN A N 1
ATOM 1846 C CA . GLN A 1 251 ? -9.604 12.659 22.424 1.00 87.38 251 GLN A CA 1
ATOM 1847 C C . GLN A 1 251 ? -9.097 11.474 21.586 1.00 87.38 251 GLN A C 1
ATOM 1849 O O . GLN A 1 251 ? -8.264 10.681 22.031 1.00 87.38 251 GLN A O 1
ATOM 1854 N N . SER A 1 252 ? -9.675 11.281 20.403 1.00 95.62 252 SER A N 1
ATOM 1855 C CA . SER A 1 252 ? -9.336 10.189 19.502 1.00 95.62 252 SER A CA 1
ATOM 1856 C C . SER A 1 252 ? -9.756 10.481 18.075 1.00 95.62 252 SER A C 1
ATOM 1858 O O . SER A 1 252 ? -10.527 11.407 17.806 1.00 95.62 252 SER A O 1
ATOM 1860 N N . ASN A 1 253 ? -9.245 9.672 17.160 1.00 96.81 253 ASN A N 1
ATOM 1861 C CA . ASN A 1 253 ? -9.504 9.798 15.743 1.00 96.81 253 ASN A CA 1
ATOM 1862 C C . ASN A 1 253 ? -9.347 8.424 15.058 1.00 96.81 253 ASN A C 1
ATOM 1864 O O . ASN A 1 253 ? -8.923 7.447 15.684 1.00 96.81 253 ASN A O 1
ATOM 1868 N N . PHE A 1 254 ? -9.739 8.348 13.789 1.00 97.69 254 PHE A N 1
ATOM 1869 C CA . PHE A 1 254 ? -9.663 7.153 12.959 1.00 97.69 254 PHE A CA 1
ATOM 1870 C C . PHE A 1 254 ? -8.836 7.428 11.708 1.00 97.69 254 PHE A C 1
ATOM 1872 O O . PHE A 1 254 ? -8.899 8.517 11.132 1.00 97.69 254 PHE A O 1
ATOM 1879 N N . SER A 1 255 ? -8.086 6.421 11.273 1.00 98.19 255 SER A N 1
ATOM 1880 C CA . SER A 1 255 ? -7.492 6.400 9.942 1.00 98.19 255 SER A CA 1
ATOM 1881 C C . SER A 1 255 ? -8.567 6.238 8.865 1.00 98.19 255 SER A C 1
ATOM 1883 O O . SER A 1 255 ? -9.737 5.964 9.156 1.00 98.19 255 SER A O 1
ATOM 1885 N N . GLY A 1 256 ? -8.151 6.296 7.600 1.00 97.75 256 GLY A N 1
ATOM 1886 C CA . GLY A 1 256 ? -8.927 5.671 6.531 1.00 97.75 256 GLY A CA 1
ATOM 1887 C C . GLY A 1 256 ? -9.169 4.177 6.789 1.00 97.75 256 GLY A C 1
ATOM 1888 O O . GLY A 1 256 ? -8.475 3.555 7.600 1.00 97.75 256 GLY A O 1
ATOM 1889 N N . ALA A 1 257 ? -10.167 3.611 6.119 1.00 98.44 257 ALA A N 1
ATOM 1890 C CA . ALA A 1 257 ? -10.494 2.189 6.199 1.00 98.44 257 ALA A CA 1
ATOM 1891 C C . ALA A 1 257 ? -10.249 1.503 4.855 1.00 98.44 257 ALA A C 1
ATOM 1893 O O . ALA A 1 257 ? -10.409 2.130 3.807 1.00 98.44 257 ALA A O 1
ATOM 1894 N N . VAL A 1 258 ? -9.879 0.225 4.897 1.00 98.38 258 VAL A N 1
ATOM 1895 C CA . VAL A 1 258 ? -9.575 -0.584 3.711 1.00 98.38 258 VAL A CA 1
ATOM 1896 C C . VAL A 1 258 ? -10.380 -1.875 3.764 1.00 98.38 258 VAL A C 1
ATOM 1898 O O . VAL A 1 258 ? -10.345 -2.581 4.771 1.00 98.38 258 VAL A O 1
ATOM 1901 N N . GLU A 1 259 ? -11.108 -2.177 2.695 1.00 98.12 259 GLU A N 1
ATOM 1902 C CA . GLU A 1 259 ? -11.818 -3.440 2.500 1.00 98.12 259 GLU A CA 1
ATOM 1903 C C . GLU A 1 259 ? -10.988 -4.377 1.623 1.00 98.12 259 GLU A C 1
ATOM 1905 O O . GLU A 1 259 ? -10.398 -3.965 0.627 1.00 98.12 259 GLU A O 1
ATOM 1910 N N . VAL A 1 260 ? -10.915 -5.647 2.005 1.00 96.75 260 VAL A N 1
ATOM 1911 C CA . VAL A 1 260 ? -10.139 -6.666 1.298 1.00 96.75 260 VAL A CA 1
ATOM 1912 C C . VAL A 1 260 ? -11.041 -7.845 0.995 1.00 96.75 260 VAL A C 1
ATOM 1914 O O . VAL A 1 260 ? -11.581 -8.439 1.924 1.00 96.75 260 VAL A O 1
ATOM 1917 N N . LEU A 1 261 ? -11.129 -8.215 -0.283 1.00 95.38 261 LEU A N 1
ATOM 1918 C CA . LEU A 1 261 ? -11.650 -9.505 -0.731 1.00 95.38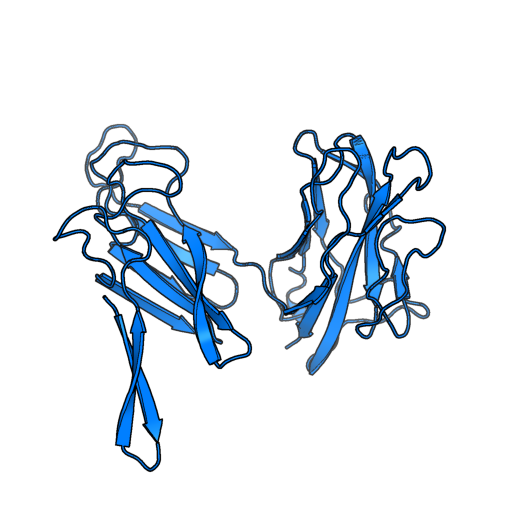 261 LEU A CA 1
ATOM 1919 C C . LEU A 1 261 ? -10.537 -10.562 -0.663 1.00 95.38 261 LEU A C 1
ATOM 1921 O O . LEU A 1 261 ? -9.470 -10.370 -1.251 1.00 95.38 261 LEU A O 1
ATOM 1925 N N . PHE A 1 262 ? -10.784 -11.671 0.032 1.00 95.12 262 PHE A N 1
ATOM 1926 C CA . PHE A 1 262 ? -9.801 -12.740 0.229 1.00 95.12 262 PHE A CA 1
ATOM 1927 C C . PHE A 1 262 ? -9.983 -13.906 -0.752 1.00 95.12 262 PHE A C 1
ATOM 1929 O O . PHE A 1 262 ? -11.102 -14.226 -1.150 1.00 95.12 262 PHE A O 1
ATOM 1936 N N . GLU A 1 263 ? -8.877 -14.569 -1.111 1.00 89.31 263 GLU A N 1
ATOM 1937 C CA . GLU A 1 263 ? -8.819 -15.759 -1.989 1.00 89.31 263 GLU A CA 1
ATOM 1938 C C . GLU A 1 263 ? -8.326 -17.029 -1.278 1.00 89.31 263 GLU A C 1
ATOM 1940 O O . GLU A 1 263 ? -7.544 -16.932 -0.299 1.00 89.31 263 GLU A O 1
#

Sequence (263 aa):
RVIMYRRVAGYWMRDQIIRNPDPNSSSDHFGKSVALRNGRLVVGNPDGNAPGTTSRCGSAHVFERNASGFWEEVSRLGKSSDTDGNSSFGISVALGEDYVVVGDRKHRVGGSVGSGAAFAYELPFGDGVCSGAVNSLGNLAWLEVLGSHRAARGLLRLRAGDLIPGQLVMFLVGESSGYVPNPGNSAGALCLGGRIGRFDGPGQIGPADAAGLVELSVDTGALPVTPSAPILAGESWTFQCWYRDTQPTTQSNFSGAVEVLFE

Nearest PDB structures (foldseek):
  3k71-assembly5_A  TM=3.242E-01  e=1.126E-02  Homo sapiens
  6r4n-assembly8_H  TM=3.386E-01  e=2.822E-01  Saccharomyces cerevisiae S288C
  6gsz-assembly1_A  TM=3.872E-01  e=4.602E+00  Aspergillus terreus

Mean predicted aligned error: 6.27 Å

Secondary structure (DSSP, 8-state):
-EEEEEEETTEEEEEEEEPPSS--STT--TTSSEEEETTEEEEEETTSPPTTS---S-EEEEEEE-TTS-EEEEEEE--SS---S---EEEEEEE-SSEEEEEETT--BTTBTT--EEEEEE--BSEEEE---B-TTS-B-EEEEES-S-GGG---EEEEESPPTT-EEEEEEEEEEEEEESGGGBSSEEEEEEEEEE--STTTSEE--TTS-EEEE--TTSBSSSS-BPPPTT-EEEEEEEEE---SS-SEEEEEEEEEE--

Foldseek 3Di:
DDWDWDQDPNDTDTDDDDDDPQDLDPPQCWQLEWEDDDQKIKIWRQQGDFPPDSQRQTKIWIWGQDPVRDTDTPDIDDDPPDSPSQWRWRNYWYDDQFKIKTKTQQ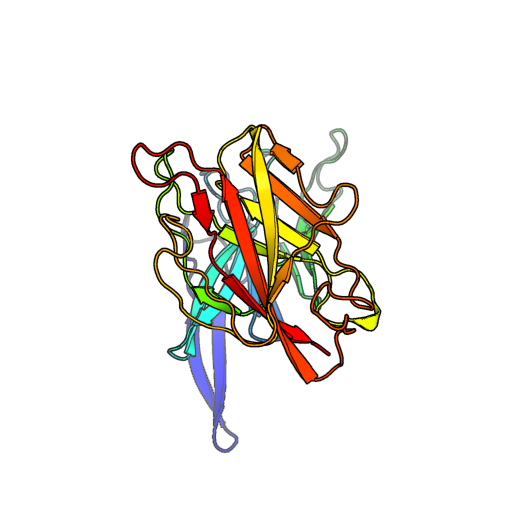DDDPNDGRPIDIDIDGDFDFDWQDWKAQFPVRDTKAKTWHDALALVVQGIKIKIFPADAFWKKKKKKAQDFDWDACPPNANTTDGHDHFMFIPPPPPRIGGQHPRRMDMDRDNQQFTRGVVTHHDDAQGKMKMKMKIAGDDPRGRIIIGTMGIGHHD

pLDDT: mean 91.57, std 8.46, range [55.66, 98.75]

Radius of gyration: 20.8 Å; Cα contacts (8 Å, |Δi|>4): 745; chains: 1; bounding box: 54×40×56 Å

Solvent-accessible surface area (backbone atoms only — not comparable to full-atom values): 13649 Å² total; per-residue (Å²): 78,45,76,43,69,43,80,54,97,90,40,81,40,81,69,48,76,48,66,61,92,69,75,85,57,101,71,22,50,34,46,68,17,68,28,78,55,96,69,36,37,40,33,7,13,21,51,20,40,20,68,100,53,86,45,39,26,4,15,30,39,33,25,35,56,47,98,88,67,47,78,43,80,78,46,66,46,53,69,92,81,66,79,59,66,58,31,20,24,11,57,36,49,45,69,60,96,39,37,38,38,33,25,17,58,32,28,64,59,97,88,41,80,48,72,38,48,74,47,80,42,79,47,68,56,62,47,79,73,46,73,30,32,73,42,81,86,71,34,59,18,39,54,44,35,37,54,43,58,38,39,91,71,58,44,31,28,43,38,37,33,59,45,54,55,65,28,48,33,34,42,34,40,10,56,28,68,40,79,41,76,38,57,95,50,18,69,13,44,46,49,50,21,76,58,66,19,53,46,72,55,94,84,47,52,45,54,20,38,92,81,6,36,48,75,45,80,45,60,35,73,56,33,58,27,86,77,64,41,54,64,53,68,77,40,52,41,18,38,36,39,40,33,45,32,85,41,99,84,23,60,22,33,22,22,11,20,33,35,35,71,26,77